Protein AF-A0A2R7SYL3-F1 (afdb_monomer)

pLDDT: mean 85.04, std 17.67, range [37.44, 98.44]

Structure (mmCIF, N/CA/C/O backbone):
data_AF-A0A2R7SYL3-F1
#
_entry.id   AF-A0A2R7SYL3-F1
#
loop_
_atom_site.group_PDB
_atom_site.id
_atom_site.type_symbol
_atom_site.label_atom_id
_atom_site.label_alt_id
_atom_site.label_comp_id
_atom_site.label_asym_id
_atom_site.label_entity_id
_atom_site.label_seq_id
_atom_site.pdbx_PDB_ins_code
_atom_site.Cartn_x
_atom_site.Cartn_y
_atom_site.Cartn_z
_atom_site.occupancy
_atom_site.B_iso_or_equiv
_atom_site.auth_seq_id
_atom_site.auth_comp_id
_atom_site.auth_asym_id
_atom_site.auth_atom_id
_atom_site.pdbx_PDB_model_num
ATOM 1 N N . MET A 1 1 ? -14.832 9.281 -2.516 1.00 72.75 1 MET A N 1
ATOM 2 C CA . MET A 1 1 ? -13.706 8.328 -2.364 1.00 72.75 1 MET A CA 1
ATOM 3 C C . MET A 1 1 ? -13.038 8.596 -1.021 1.00 72.75 1 MET A C 1
ATOM 5 O O . MET A 1 1 ? -12.848 9.769 -0.723 1.00 72.75 1 MET A O 1
ATOM 9 N N . ALA A 1 2 ? -12.721 7.576 -0.210 1.00 86.56 2 ALA A N 1
ATOM 10 C CA . ALA A 1 2 ? -12.177 7.762 1.148 1.00 86.56 2 ALA A CA 1
ATOM 11 C C . ALA A 1 2 ? -10.914 8.646 1.175 1.00 86.56 2 ALA A C 1
ATOM 13 O O . ALA A 1 2 ? -10.824 9.553 1.995 1.00 86.56 2 ALA A O 1
ATOM 14 N N . ALA A 1 3 ? -10.002 8.464 0.212 1.00 91.06 3 ALA A N 1
ATOM 15 C CA . ALA A 1 3 ? -8.781 9.267 0.072 1.00 91.06 3 ALA A CA 1
ATOM 16 C C . ALA A 1 3 ? -9.033 10.786 -0.024 1.00 91.06 3 ALA A C 1
ATOM 18 O O . ALA A 1 3 ? -8.284 11.572 0.544 1.00 91.06 3 ALA A O 1
ATOM 19 N N . ALA A 1 4 ? -10.122 11.213 -0.675 1.00 90.19 4 ALA A N 1
ATOM 20 C CA . ALA A 1 4 ? -10.466 12.632 -0.819 1.00 90.19 4 ALA A CA 1
ATOM 21 C C . ALA A 1 4 ? -10.977 13.278 0.484 1.00 90.19 4 ALA A C 1
ATOM 23 O O . ALA A 1 4 ? -11.120 14.493 0.545 1.00 90.19 4 ALA A O 1
ATOM 24 N N . GLN A 1 5 ? -11.291 12.469 1.501 1.00 94.38 5 GLN A N 1
ATOM 25 C CA . GLN A 1 5 ? -11.787 12.924 2.803 1.00 94.38 5 GLN A CA 1
ATOM 26 C C . GLN A 1 5 ? -10.709 12.870 3.893 1.00 94.38 5 GLN A C 1
ATOM 28 O O . GLN A 1 5 ? -11.030 13.054 5.067 1.00 94.38 5 GLN A O 1
ATOM 33 N N . LEU A 1 6 ? -9.448 12.610 3.526 1.00 95.06 6 LEU A N 1
ATOM 34 C CA . LEU A 1 6 ? -8.330 12.785 4.449 1.00 95.06 6 LEU A CA 1
ATOM 35 C C . LEU A 1 6 ? -8.286 14.243 4.944 1.00 95.06 6 LEU A C 1
ATOM 37 O O . LEU A 1 6 ? -8.533 15.157 4.150 1.00 95.06 6 LEU A O 1
ATOM 41 N N . PRO A 1 7 ? -7.970 14.477 6.230 1.00 96.31 7 PRO A N 1
ATOM 42 C CA . PRO A 1 7 ? -7.846 15.824 6.773 1.00 96.31 7 PRO A CA 1
ATOM 43 C C . PRO A 1 7 ? -6.917 16.718 5.940 1.00 96.31 7 PRO A C 1
ATOM 45 O O . PRO A 1 7 ? -5.806 16.325 5.577 1.00 96.31 7 PRO A O 1
ATOM 48 N N . ALA A 1 8 ? -7.359 17.948 5.660 1.00 95.62 8 ALA A N 1
ATOM 49 C CA . ALA A 1 8 ? -6.587 18.909 4.869 1.00 95.62 8 ALA A CA 1
ATOM 50 C C . ALA A 1 8 ? -5.252 19.290 5.540 1.00 95.62 8 ALA A C 1
ATOM 52 O O . ALA A 1 8 ? -4.271 19.548 4.847 1.00 95.62 8 ALA A O 1
ATOM 53 N N . SER A 1 9 ? -5.205 19.258 6.876 1.00 96.69 9 SER A N 1
ATOM 54 C CA . SER A 1 9 ? -3.994 19.387 7.700 1.00 96.69 9 SER A CA 1
ATOM 55 C C . SER A 1 9 ? -2.890 18.417 7.263 1.00 96.69 9 SER A C 1
ATOM 57 O O . SER A 1 9 ? -1.739 18.821 7.110 1.00 96.69 9 SER A O 1
ATOM 59 N N . ILE A 1 10 ? -3.248 17.156 6.998 1.00 97.81 10 ILE A N 1
ATOM 60 C CA . ILE A 1 10 ? -2.310 16.108 6.576 1.00 97.81 10 ILE A CA 1
ATOM 61 C C . ILE A 1 10 ? -1.778 16.399 5.176 1.00 97.81 10 ILE A C 1
ATOM 63 O O . ILE A 1 10 ? -0.576 16.283 4.962 1.00 97.81 10 ILE A O 1
ATOM 67 N N . ARG A 1 11 ? -2.639 16.818 4.237 1.00 97.44 11 ARG A N 1
ATOM 68 C CA . ARG A 1 11 ? -2.208 17.183 2.876 1.00 97.44 11 ARG A CA 1
ATOM 69 C C . ARG A 1 11 ? -1.195 18.324 2.906 1.00 97.44 11 ARG A C 1
ATOM 71 O O . ARG A 1 11 ? -0.116 18.185 2.343 1.00 97.44 11 ARG A O 1
ATOM 78 N N . VAL A 1 12 ? -1.532 19.419 3.590 1.00 97.38 12 VAL A N 1
ATOM 79 C CA . VAL A 1 12 ? -0.665 20.605 3.677 1.00 97.38 12 VAL A CA 1
ATOM 80 C C . VAL A 1 12 ? 0.686 20.245 4.294 1.00 97.38 12 VAL A C 1
ATOM 82 O O . VAL A 1 12 ? 1.722 20.650 3.779 1.00 97.38 12 VAL A O 1
ATOM 85 N N . ALA A 1 13 ? 0.695 19.447 5.363 1.00 97.44 13 ALA A N 1
ATOM 86 C CA . ALA A 1 13 ? 1.942 18.997 5.969 1.00 97.44 13 ALA A CA 1
ATOM 87 C C . ALA A 1 13 ? 2.737 18.058 5.051 1.00 97.44 13 ALA A C 1
ATOM 89 O O . ALA A 1 13 ? 3.960 18.146 5.000 1.00 97.44 13 ALA A O 1
ATOM 90 N N . TRP A 1 14 ? 2.064 17.165 4.323 1.00 97.94 14 TRP A N 1
ATOM 91 C CA . TRP A 1 14 ? 2.714 16.212 3.425 1.00 97.94 14 TRP A CA 1
ATOM 92 C C . TRP A 1 14 ? 3.426 16.935 2.281 1.00 97.94 14 TRP A C 1
ATOM 94 O O . TRP A 1 14 ? 4.590 16.652 2.021 1.00 97.94 14 TRP A O 1
ATOM 104 N N . GLU A 1 15 ? 2.781 17.942 1.688 1.00 96.94 15 GLU A N 1
ATOM 105 C CA . GLU A 1 15 ? 3.382 18.791 0.651 1.00 96.94 15 GLU A CA 1
ATOM 106 C C . GLU A 1 15 ? 4.645 19.526 1.144 1.00 96.94 15 GLU A C 1
ATOM 108 O O . GLU A 1 15 ? 5.545 19.800 0.353 1.00 96.94 15 GLU A O 1
ATOM 113 N N . GLN A 1 16 ? 4.738 19.818 2.447 1.00 95.88 16 GLN A N 1
ATOM 114 C CA . GLN A 1 16 ? 5.861 20.550 3.041 1.00 95.88 16 GLN A CA 1
ATOM 115 C C . GLN A 1 16 ? 7.032 19.662 3.467 1.00 95.88 16 GLN A C 1
ATOM 117 O O . GLN A 1 16 ? 8.172 20.091 3.329 1.00 95.88 16 GLN A O 1
ATOM 122 N N . GLN A 1 17 ? 6.767 18.472 4.018 1.00 95.00 17 GLN A N 1
ATOM 123 C CA . GLN A 1 17 ? 7.797 17.685 4.717 1.00 95.00 17 GLN A CA 1
ATOM 124 C C . GLN A 1 17 ? 8.021 16.277 4.149 1.00 95.00 17 GLN A C 1
ATOM 126 O O . GLN A 1 17 ? 8.995 15.626 4.514 1.00 95.00 17 GLN A O 1
ATOM 131 N N . ALA A 1 18 ? 7.145 15.759 3.278 1.00 93.94 18 ALA A N 1
ATOM 132 C CA . ALA A 1 18 ? 7.249 14.358 2.859 1.00 93.94 18 ALA A CA 1
ATOM 133 C C . ALA A 1 18 ? 8.537 14.063 2.076 1.00 93.94 18 ALA A C 1
ATOM 135 O O . ALA A 1 18 ? 9.072 12.964 2.185 1.00 93.94 18 ALA A O 1
ATOM 136 N N . ALA A 1 19 ? 9.063 15.038 1.331 1.00 93.50 19 ALA A N 1
ATOM 137 C CA . ALA A 1 19 ? 10.320 14.891 0.599 1.00 93.50 19 ALA A CA 1
ATOM 138 C C . ALA A 1 19 ? 11.561 14.818 1.513 1.00 93.50 19 ALA A C 1
ATOM 140 O O . ALA A 1 19 ? 12.587 14.293 1.079 1.00 93.50 19 ALA A O 1
ATOM 141 N N . ASP A 1 20 ? 11.473 15.297 2.759 1.00 92.56 20 ASP A N 1
ATOM 142 C CA . ASP A 1 20 ? 12.572 15.216 3.729 1.00 92.56 20 ASP A CA 1
ATOM 143 C C . ASP A 1 20 ? 12.713 13.786 4.268 1.00 92.56 20 ASP A C 1
ATOM 145 O O . ASP A 1 20 ? 13.809 13.223 4.295 1.00 92.56 20 ASP A O 1
ATOM 149 N N . ASP A 1 21 ? 11.581 13.175 4.634 1.00 89.81 21 ASP A N 1
ATOM 150 C CA . ASP A 1 21 ? 11.519 11.802 5.148 1.00 89.81 21 ASP A CA 1
ATOM 151 C C . ASP A 1 21 ? 11.636 10.760 4.013 1.00 89.81 21 ASP A C 1
ATOM 153 O O . ASP A 1 21 ? 12.151 9.655 4.209 1.00 89.81 21 ASP A O 1
ATOM 157 N N . PHE A 1 22 ? 11.202 11.123 2.799 1.00 92.31 22 PHE A N 1
ATOM 158 C CA . PHE A 1 22 ? 11.230 10.286 1.598 1.00 92.31 22 PHE A CA 1
ATOM 159 C C . PHE A 1 22 ? 11.944 11.016 0.446 1.00 92.31 22 PHE A C 1
ATOM 161 O O . PHE A 1 22 ? 11.290 11.525 -0.471 1.00 92.31 22 PHE A O 1
ATOM 168 N N . PRO A 1 23 ? 13.293 11.052 0.447 1.00 91.75 23 PRO A N 1
ATOM 169 C CA . PRO A 1 23 ? 14.066 11.785 -0.550 1.00 91.75 23 PRO A CA 1
ATOM 170 C C . PRO A 1 23 ? 13.716 11.398 -1.989 1.00 91.75 23 PRO A C 1
ATOM 172 O O . PRO A 1 23 ? 13.790 10.228 -2.371 1.00 91.75 23 PRO A O 1
ATOM 175 N N . GLY A 1 24 ? 13.380 12.403 -2.798 1.00 91.06 24 GLY A N 1
ATOM 176 C CA . GLY A 1 24 ? 13.006 12.235 -4.205 1.00 91.06 24 GLY A CA 1
ATOM 177 C C . GLY A 1 24 ? 11.530 11.908 -4.448 1.00 91.06 24 GLY A C 1
ATOM 178 O O . GLY A 1 24 ? 11.155 11.666 -5.594 1.00 91.06 24 GLY A O 1
ATOM 179 N N . LEU A 1 25 ? 10.692 11.908 -3.408 1.00 94.75 25 LEU A N 1
ATOM 180 C CA . LEU A 1 25 ? 9.240 11.882 -3.557 1.00 94.75 25 LEU A CA 1
ATOM 181 C C . LEU A 1 25 ? 8.749 13.177 -4.220 1.00 94.75 25 LEU A C 1
ATOM 183 O O . LEU A 1 25 ? 9.018 14.277 -3.739 1.00 94.75 25 LEU A O 1
ATOM 187 N N . ASP A 1 26 ? 8.002 13.040 -5.313 1.00 93.81 26 ASP A N 1
ATOM 188 C CA . ASP A 1 26 ? 7.275 14.153 -5.918 1.00 93.81 26 ASP A CA 1
ATOM 189 C C . ASP A 1 26 ? 6.072 14.530 -5.039 1.00 93.81 26 ASP A C 1
ATOM 191 O O . ASP A 1 26 ? 5.207 13.697 -4.772 1.00 93.81 26 ASP A O 1
ATOM 195 N N . VAL A 1 27 ? 6.007 15.792 -4.612 1.00 95.25 27 VAL A N 1
ATOM 196 C CA . VAL A 1 27 ? 4.931 16.332 -3.761 1.00 95.25 27 VAL A CA 1
ATOM 197 C C . VAL A 1 27 ? 3.828 17.041 -4.558 1.00 95.25 27 VAL A C 1
ATOM 199 O O . VAL A 1 27 ? 3.044 17.809 -4.007 1.00 95.25 27 VAL A O 1
ATOM 202 N N . SER A 1 28 ? 3.740 16.790 -5.867 1.00 96.00 28 SER A N 1
ATOM 203 C CA . SER A 1 28 ? 2.654 17.305 -6.704 1.00 96.00 28 SER A CA 1
ATOM 204 C C . SER A 1 28 ? 1.270 16.792 -6.282 1.00 96.00 28 SER A C 1
ATOM 206 O O . SER A 1 28 ? 1.120 15.741 -5.654 1.00 96.00 28 SER A O 1
ATOM 208 N N . GLU A 1 29 ? 0.217 17.486 -6.723 1.00 95.75 29 GLU A N 1
ATOM 209 C CA . GLU A 1 29 ? -1.173 17.056 -6.516 1.00 95.75 29 GLU A CA 1
ATOM 210 C C . GLU A 1 29 ? -1.452 15.650 -7.076 1.00 95.75 29 GLU A C 1
ATOM 212 O O . GLU A 1 29 ? -2.170 14.854 -6.465 1.00 95.75 29 GLU A O 1
ATOM 217 N N . ALA A 1 30 ? -0.857 15.315 -8.223 1.00 96.00 30 ALA A N 1
ATOM 218 C CA . ALA A 1 30 ? -1.014 13.998 -8.829 1.00 96.00 30 ALA A CA 1
ATOM 219 C C . ALA A 1 30 ? -0.378 12.899 -7.962 1.00 96.00 30 ALA A C 1
ATOM 221 O O . ALA A 1 30 ? -0.912 11.790 -7.872 1.00 96.00 30 ALA A O 1
ATOM 222 N N . SER A 1 31 ? 0.749 13.199 -7.317 1.00 96.19 31 SER A N 1
ATOM 223 C CA . SER A 1 31 ? 1.416 12.284 -6.393 1.00 96.19 31 SER A CA 1
ATOM 224 C C . SER A 1 31 ? 0.668 12.178 -5.067 1.00 96.19 31 SER A C 1
ATOM 226 O O . SER A 1 31 ? 0.436 11.057 -4.613 1.00 96.19 31 SER A O 1
ATOM 228 N N . TRP A 1 32 ? 0.150 13.284 -4.519 1.00 97.25 32 TRP A N 1
ATOM 229 C CA . TRP A 1 32 ? -0.762 13.260 -3.367 1.00 97.25 32 TRP A CA 1
ATOM 230 C C . TRP A 1 32 ? -1.960 12.334 -3.609 1.00 97.25 32 TRP A C 1
ATOM 232 O O . TRP A 1 32 ? -2.262 11.467 -2.783 1.00 97.25 32 TRP A O 1
ATOM 242 N N . LEU A 1 33 ? -2.633 12.472 -4.759 1.00 97.00 33 LEU A N 1
ATOM 243 C CA . LEU A 1 33 ? -3.790 11.643 -5.097 1.00 97.00 33 LEU A CA 1
ATOM 244 C C . LEU A 1 33 ? -3.421 10.154 -5.120 1.00 97.00 33 LEU A C 1
ATOM 246 O O . LEU A 1 33 ? -4.125 9.334 -4.538 1.00 97.00 33 LEU A O 1
ATOM 250 N N . ARG A 1 34 ? -2.300 9.788 -5.749 1.00 97.50 34 ARG A N 1
ATOM 251 C CA . ARG A 1 34 ? -1.857 8.386 -5.808 1.00 97.50 34 ARG A CA 1
ATOM 252 C C . ARG A 1 34 ? -1.460 7.840 -4.436 1.00 97.50 34 ARG A C 1
ATOM 254 O O . ARG A 1 34 ? -1.866 6.729 -4.097 1.00 97.50 34 ARG A O 1
ATOM 261 N N . CYS A 1 35 ? -0.722 8.612 -3.639 1.00 98.12 35 CYS A N 1
ATOM 262 C CA . CYS A 1 35 ? -0.275 8.194 -2.310 1.00 98.12 35 CYS A CA 1
ATOM 263 C C . CYS A 1 35 ? -1.454 8.014 -1.346 1.00 98.12 35 CYS A C 1
ATOM 265 O O . CYS A 1 35 ? -1.562 6.984 -0.682 1.00 98.12 35 CYS A O 1
ATOM 267 N N . SER A 1 36 ? -2.387 8.970 -1.329 1.00 98.19 36 SER A N 1
ATOM 268 C CA . SER A 1 36 ? -3.601 8.895 -0.508 1.00 98.19 36 SER A CA 1
ATOM 269 C C . SER A 1 36 ? -4.536 7.756 -0.930 1.00 98.19 36 SER A C 1
ATOM 271 O O . SER A 1 36 ? -5.127 7.103 -0.068 1.00 98.19 36 SER A O 1
ATOM 273 N N . LEU A 1 37 ? -4.645 7.459 -2.232 1.00 98.25 37 LEU A N 1
ATOM 274 C CA . LEU A 1 37 ? -5.383 6.290 -2.725 1.00 98.25 37 LEU A CA 1
ATOM 275 C C . LEU A 1 37 ? -4.725 4.973 -2.306 1.00 98.25 37 LEU A C 1
ATOM 277 O O . LEU A 1 37 ? -5.426 4.081 -1.831 1.00 98.25 37 LEU A O 1
ATOM 281 N N . GLY A 1 38 ? -3.399 4.857 -2.430 1.00 98.31 38 GLY A N 1
ATOM 282 C CA . GLY A 1 38 ? -2.663 3.675 -1.976 1.00 98.31 38 GLY A CA 1
ATOM 283 C C . GLY A 1 38 ? -2.812 3.438 -0.472 1.00 98.31 38 GLY A C 1
ATOM 284 O O . GLY A 1 38 ? -3.048 2.308 -0.046 1.00 98.31 38 GLY A O 1
ATOM 285 N N . LEU A 1 39 ? -2.766 4.505 0.332 1.00 98.44 39 LEU A N 1
ATOM 286 C CA . LEU A 1 39 ? -2.989 4.418 1.774 1.00 98.44 39 LEU A CA 1
ATOM 287 C C . LEU A 1 39 ? -4.430 4.001 2.111 1.00 98.44 39 LEU A C 1
ATOM 289 O O . LEU A 1 39 ? -4.646 3.118 2.940 1.00 98.44 39 LEU A O 1
ATOM 293 N N . ALA A 1 40 ? -5.428 4.589 1.445 1.00 98.38 40 ALA A N 1
ATOM 294 C CA . ALA A 1 40 ? -6.824 4.197 1.626 1.00 98.38 40 ALA A CA 1
ATOM 295 C C . ALA A 1 40 ? -7.060 2.726 1.244 1.00 98.38 40 ALA A C 1
ATOM 297 O O . ALA A 1 40 ? -7.766 2.015 1.957 1.00 98.38 40 ALA A O 1
ATOM 298 N N . GLN A 1 41 ? -6.434 2.247 0.164 1.00 98.38 41 GLN A N 1
ATOM 299 C CA . GLN A 1 41 ? -6.485 0.834 -0.199 1.00 98.38 41 GLN A CA 1
ATOM 300 C C . GLN A 1 41 ? -5.850 -0.053 0.873 1.00 98.38 41 GLN A C 1
ATOM 302 O O . GLN A 1 41 ? -6.393 -1.111 1.181 1.00 98.38 41 GLN A O 1
ATOM 307 N N . PHE A 1 42 ? -4.711 0.344 1.441 1.00 98.44 42 PHE A N 1
ATOM 308 C CA . PHE A 1 42 ? -4.081 -0.432 2.504 1.00 98.44 42 PHE A CA 1
ATOM 309 C C . PHE A 1 42 ? -5.011 -0.605 3.710 1.00 98.44 42 PHE A C 1
ATOM 311 O O . PHE A 1 42 ? -5.173 -1.720 4.206 1.00 98.44 42 PHE A O 1
ATOM 318 N N . PHE A 1 43 ? -5.679 0.460 4.155 1.00 98.06 43 PHE A N 1
ATOM 319 C CA . PHE A 1 43 ? -6.627 0.348 5.263 1.00 98.06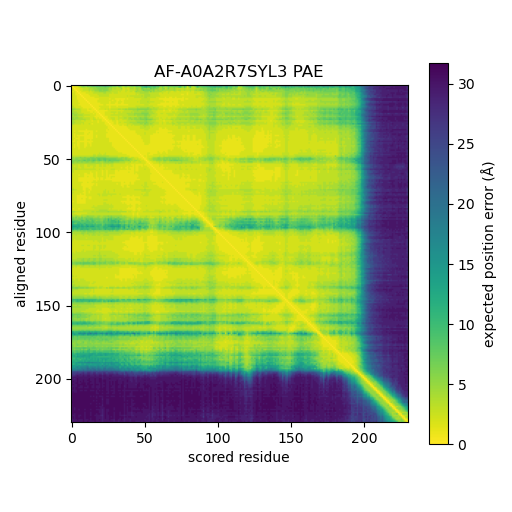 43 PHE A CA 1
ATOM 320 C C . PHE A 1 43 ? -7.869 -0.472 4.906 1.00 98.06 43 PHE A C 1
ATOM 322 O O . PHE A 1 43 ? -8.356 -1.235 5.743 1.00 98.06 43 PHE A O 1
ATOM 329 N N . GLU A 1 44 ? -8.329 -0.408 3.657 1.00 97.94 44 GLU A N 1
ATOM 330 C CA . GLU A 1 44 ? -9.372 -1.304 3.163 1.00 97.94 44 GLU A CA 1
ATOM 331 C C . GLU A 1 44 ? -8.916 -2.771 3.171 1.00 97.94 44 GLU A C 1
ATOM 333 O O . GLU A 1 44 ? -9.656 -3.648 3.617 1.00 97.94 44 GLU A O 1
ATOM 338 N N . ALA A 1 45 ? -7.672 -3.053 2.777 1.00 97.75 45 ALA A N 1
ATOM 339 C CA . ALA A 1 45 ? -7.092 -4.385 2.892 1.00 97.75 45 ALA A CA 1
ATOM 340 C C . ALA A 1 45 ? -7.062 -4.842 4.362 1.00 97.75 45 ALA A C 1
ATOM 342 O O . ALA A 1 45 ? -7.532 -5.934 4.669 1.00 97.75 45 ALA A O 1
ATOM 343 N N . CYS A 1 46 ? -6.623 -3.992 5.295 1.00 97.06 46 CYS A N 1
ATOM 344 C CA . CYS A 1 46 ? -6.660 -4.277 6.734 1.00 97.06 46 CYS A CA 1
ATOM 345 C C . CYS A 1 46 ? -8.079 -4.552 7.262 1.00 97.06 46 CYS A C 1
ATOM 347 O O . CYS A 1 46 ? -8.255 -5.368 8.173 1.00 97.06 46 CYS A O 1
ATOM 349 N N . ARG A 1 47 ? -9.101 -3.880 6.719 1.00 96.69 47 ARG A N 1
ATOM 350 C CA . ARG A 1 47 ? -10.510 -4.132 7.048 1.00 96.69 47 ARG A CA 1
ATOM 351 C C . ARG A 1 47 ? -10.971 -5.489 6.524 1.00 96.69 47 ARG A C 1
ATOM 353 O O . ARG A 1 47 ? -11.549 -6.260 7.282 1.00 96.69 47 ARG A O 1
ATOM 360 N N . LEU A 1 48 ? -10.688 -5.801 5.261 1.00 95.94 48 LEU A N 1
ATOM 361 C CA . LEU A 1 48 ? -11.027 -7.088 4.639 1.00 95.94 48 LEU A CA 1
ATOM 362 C C . LEU A 1 48 ? -10.290 -8.268 5.291 1.00 95.94 48 LEU A C 1
ATOM 364 O O . LEU A 1 48 ? -10.795 -9.387 5.289 1.00 95.94 48 LEU A O 1
ATOM 368 N N . GLN A 1 49 ? -9.126 -8.005 5.886 1.00 94.50 49 GLN A N 1
ATOM 369 C CA . GLN A 1 49 ? -8.335 -8.970 6.649 1.00 94.50 49 GLN A CA 1
ATOM 370 C C . GLN A 1 49 ? -8.589 -8.935 8.159 1.00 94.50 49 GLN A C 1
ATOM 372 O O . GLN A 1 49 ? -7.820 -9.528 8.922 1.00 94.50 49 GLN A O 1
ATOM 377 N N . ALA A 1 50 ? -9.648 -8.264 8.621 1.00 91.94 50 ALA A N 1
ATOM 378 C CA . ALA A 1 50 ? -9.993 -8.257 10.036 1.00 91.94 50 ALA A CA 1
ATOM 379 C C . ALA A 1 50 ? -10.164 -9.697 10.560 1.00 91.94 50 ALA A C 1
ATOM 381 O O . ALA A 1 50 ? -10.852 -10.518 9.960 1.00 91.94 50 ALA A O 1
ATOM 382 N N . GLY A 1 51 ? -9.484 -10.015 11.665 1.00 87.75 51 GLY A N 1
ATOM 383 C CA . GLY A 1 51 ? -9.482 -11.354 12.267 1.00 87.75 51 GLY A CA 1
ATOM 384 C C . GLY A 1 51 ? -8.512 -12.368 11.645 1.00 87.75 51 GLY A C 1
ATOM 385 O O . GLY A 1 51 ? -8.320 -13.426 12.229 1.00 87.75 51 GLY A O 1
ATOM 386 N N . GLN A 1 52 ? -7.859 -12.057 10.518 1.00 89.06 52 GLN A N 1
ATOM 387 C CA . GLN A 1 52 ? -6.911 -12.969 9.850 1.00 89.06 52 GLN A CA 1
ATOM 388 C C . GLN A 1 52 ? -5.444 -12.727 10.244 1.00 89.06 52 GLN A C 1
ATOM 390 O O . GLN A 1 52 ? -4.578 -13.538 9.919 1.00 89.06 52 GLN A O 1
ATOM 395 N N . GLY A 1 53 ? -5.151 -11.610 10.918 1.00 89.25 53 GLY A N 1
ATOM 396 C CA . GLY A 1 53 ? -3.814 -11.226 11.381 1.00 89.25 53 GLY A CA 1
ATOM 397 C C . GLY A 1 53 ? -3.342 -9.864 10.848 1.00 89.25 53 GLY A C 1
ATOM 398 O O . GLY A 1 53 ? -4.096 -9.175 10.154 1.00 89.25 53 GLY A O 1
ATOM 399 N N . PRO A 1 54 ? -2.105 -9.455 11.180 1.00 92.75 54 PRO A N 1
ATOM 400 C CA . PRO A 1 54 ? -1.553 -8.163 10.780 1.00 92.75 54 PRO A CA 1
ATOM 401 C C . PRO A 1 54 ? -1.248 -8.096 9.278 1.00 92.75 54 PRO A C 1
ATOM 403 O O . PRO A 1 54 ? -0.895 -9.097 8.652 1.00 92.75 54 PRO A O 1
ATOM 406 N N . CYS A 1 55 ? -1.363 -6.896 8.710 1.00 95.06 55 CYS A N 1
ATOM 407 C CA . CYS A 1 55 ? -1.024 -6.574 7.322 1.00 95.06 55 CYS A CA 1
ATOM 408 C C . CYS A 1 55 ? 0.231 -5.691 7.289 1.00 95.06 55 CYS A C 1
ATOM 410 O O . CYS A 1 55 ? 0.446 -4.894 8.197 1.00 95.06 55 CYS A O 1
ATOM 412 N N . ALA A 1 56 ? 1.046 -5.816 6.241 1.00 95.12 56 ALA A N 1
ATOM 413 C CA . ALA A 1 56 ? 2.214 -4.958 6.015 1.00 95.12 56 ALA A CA 1
ATOM 414 C C . ALA A 1 56 ? 1.971 -4.037 4.818 1.00 95.12 56 ALA A C 1
ATOM 416 O O . ALA A 1 56 ? 1.473 -4.497 3.789 1.00 95.12 56 ALA A O 1
ATOM 417 N N . LEU A 1 57 ? 2.317 -2.757 4.939 1.00 96.75 57 LEU A N 1
ATOM 418 C CA . LEU A 1 57 ? 2.167 -1.775 3.867 1.00 96.75 57 LEU A CA 1
ATOM 419 C C . LEU A 1 57 ? 3.308 -1.929 2.838 1.00 96.75 57 LEU A C 1
ATOM 421 O O . LEU A 1 57 ? 4.469 -1.744 3.199 1.00 96.75 57 LEU A O 1
ATOM 425 N N . PRO A 1 58 ? 3.032 -2.279 1.563 1.00 96.38 58 PRO A N 1
ATOM 426 C CA . PRO A 1 58 ? 4.087 -2.562 0.587 1.00 96.38 58 PRO A CA 1
ATOM 427 C C . PRO A 1 58 ? 4.654 -1.321 -0.118 1.00 96.38 58 PRO A C 1
ATOM 429 O O . PRO A 1 58 ? 5.583 -1.478 -0.904 1.00 96.38 58 PRO A O 1
ATOM 432 N N . SER A 1 59 ? 4.128 -0.117 0.132 1.00 97.56 59 SER A N 1
ATOM 433 C CA . SER A 1 59 ? 4.526 1.113 -0.567 1.00 97.56 59 SER A CA 1
ATOM 434 C C . SER A 1 59 ? 5.012 2.183 0.398 1.00 97.56 59 SER A C 1
ATOM 436 O O . SER A 1 59 ? 4.279 2.592 1.298 1.00 97.56 59 SER A O 1
ATOM 438 N N . LYS A 1 60 ? 6.223 2.691 0.145 1.00 96.75 60 LYS A N 1
ATOM 439 C CA . LYS A 1 60 ? 6.771 3.843 0.871 1.00 96.75 60 LYS A CA 1
ATOM 440 C C . LYS A 1 60 ? 6.041 5.139 0.539 1.00 96.75 60 LYS A C 1
ATOM 442 O O . LYS A 1 60 ? 5.906 6.006 1.391 1.00 96.75 60 LYS A O 1
ATOM 447 N N . ALA A 1 61 ? 5.543 5.270 -0.687 1.00 97.75 61 ALA A N 1
ATOM 448 C CA . ALA A 1 61 ? 4.767 6.432 -1.095 1.00 97.75 61 ALA A CA 1
ATOM 449 C C . ALA A 1 61 ? 3.467 6.551 -0.281 1.00 97.75 61 ALA A C 1
ATOM 451 O O . ALA A 1 61 ? 3.164 7.615 0.252 1.00 97.75 61 ALA A O 1
ATOM 452 N N . ALA A 1 62 ? 2.725 5.453 -0.116 1.00 98.06 62 ALA A N 1
ATOM 453 C CA . ALA A 1 62 ? 1.555 5.426 0.761 1.00 98.06 62 ALA A CA 1
ATOM 454 C C . ALA A 1 62 ? 1.936 5.643 2.238 1.00 98.06 62 ALA A C 1
ATOM 456 O O . ALA A 1 62 ? 1.245 6.371 2.951 1.00 98.06 62 ALA A O 1
ATOM 457 N N . ASP A 1 63 ? 3.052 5.056 2.676 1.00 96.88 63 ASP A N 1
ATOM 458 C CA . ASP A 1 63 ? 3.562 5.186 4.044 1.00 96.88 63 ASP A CA 1
ATOM 459 C C . ASP A 1 63 ? 3.931 6.634 4.388 1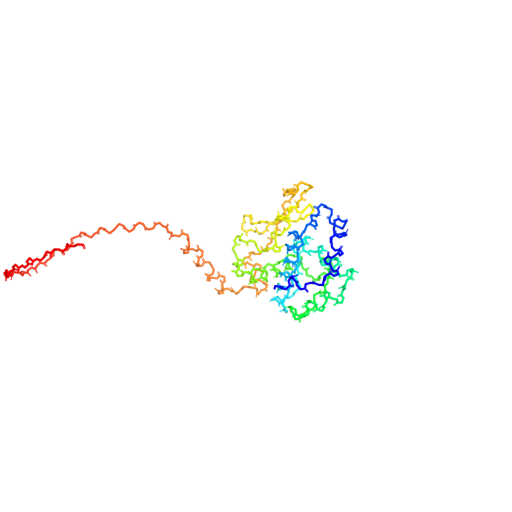.00 96.88 63 ASP A C 1
ATOM 461 O O . ASP A 1 63 ? 3.673 7.088 5.497 1.00 96.88 63 ASP A O 1
ATOM 465 N N . SER A 1 64 ? 4.410 7.414 3.413 1.00 97.12 64 SER A N 1
ATOM 466 C CA . SER A 1 64 ? 4.703 8.838 3.609 1.00 97.12 64 SER A CA 1
ATOM 467 C C . SER A 1 64 ? 3.486 9.647 4.065 1.00 97.12 64 SER A C 1
ATOM 469 O O . SER A 1 64 ? 3.593 10.487 4.957 1.00 97.12 64 SER A O 1
ATOM 471 N N . VAL A 1 65 ? 2.298 9.358 3.523 1.00 98.00 65 VAL A N 1
ATOM 472 C CA . VAL A 1 65 ? 1.051 10.011 3.948 1.00 98.00 65 VAL A CA 1
ATOM 473 C C . VAL A 1 65 ? 0.679 9.572 5.363 1.00 98.00 65 VAL A C 1
ATOM 475 O O . VAL A 1 65 ? 0.228 10.392 6.164 1.00 98.00 65 VAL A O 1
ATOM 478 N N . TRP A 1 66 ? 0.895 8.296 5.694 1.00 97.44 66 TRP A N 1
ATOM 479 C CA . TRP A 1 66 ? 0.601 7.767 7.023 1.00 97.44 66 TRP A CA 1
ATOM 480 C C . TRP A 1 66 ? 1.530 8.362 8.086 1.00 97.44 66 TRP A C 1
ATOM 482 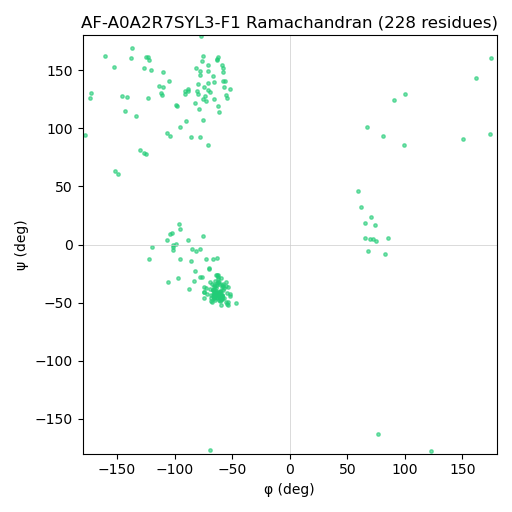O O . TRP A 1 66 ? 1.039 8.891 9.084 1.00 97.44 66 TRP A O 1
ATOM 492 N N . HIS A 1 67 ? 2.842 8.365 7.845 1.00 95.62 67 HIS A N 1
ATOM 493 C CA . HIS A 1 67 ? 3.847 8.961 8.728 1.00 95.62 67 HIS A CA 1
ATOM 494 C C . HIS A 1 67 ? 3.552 10.432 9.017 1.00 95.62 67 HIS A C 1
ATOM 496 O O . HIS A 1 67 ? 3.503 10.842 10.179 1.00 95.62 67 HIS A O 1
ATOM 502 N N . VAL A 1 68 ? 3.289 11.222 7.972 1.00 97.06 68 VAL A N 1
ATOM 503 C CA . VAL A 1 68 ? 2.909 12.629 8.131 1.00 97.06 68 VAL A CA 1
ATOM 504 C C . VAL A 1 68 ? 1.621 12.749 8.943 1.00 97.06 68 VAL A C 1
ATOM 506 O O . VAL A 1 68 ? 1.570 13.540 9.883 1.00 97.06 68 VAL A O 1
ATOM 509 N N . GLY A 1 69 ? 0.601 11.947 8.627 1.00 97.31 69 GLY A N 1
ATOM 510 C CA . GLY A 1 69 ? -0.682 11.970 9.323 1.00 97.31 69 GLY A CA 1
ATOM 511 C C . GLY A 1 69 ? -0.566 11.685 10.819 1.00 97.31 69 GLY A C 1
ATOM 512 O O . GLY A 1 69 ? -1.141 12.413 11.623 1.00 97.31 69 GLY A O 1
ATOM 513 N N . LEU A 1 70 ? 0.236 10.690 11.203 1.00 96.75 70 LEU A N 1
ATOM 514 C CA . LEU A 1 70 ? 0.515 10.375 12.608 1.00 96.75 70 LEU A CA 1
ATOM 515 C C . LEU A 1 70 ? 1.239 11.512 13.331 1.00 96.75 70 LEU A C 1
ATOM 517 O O . LEU A 1 70 ? 0.997 11.734 14.514 1.00 96.75 70 LEU A O 1
ATOM 521 N N . LYS A 1 71 ? 2.122 12.228 12.630 1.00 96.25 71 LYS A N 1
ATOM 522 C CA . LYS A 1 71 ? 2.909 13.326 13.197 1.00 96.25 71 LYS A CA 1
ATOM 523 C C . LYS A 1 71 ? 2.080 14.592 13.416 1.00 96.25 71 LYS A C 1
ATOM 525 O O . LYS A 1 71 ? 2.279 15.264 14.424 1.00 96.25 71 LYS A O 1
ATOM 530 N N . VAL A 1 72 ? 1.193 14.944 12.481 1.00 97.75 72 VAL A N 1
ATOM 531 C CA . VAL A 1 72 ? 0.536 16.270 12.473 1.00 97.75 72 VAL A CA 1
ATOM 532 C C . VAL A 1 72 ? -0.921 16.258 12.910 1.00 97.75 72 VAL A C 1
ATOM 534 O O . VAL A 1 72 ? -1.385 17.237 13.486 1.00 97.75 72 VAL A O 1
ATOM 537 N N . ASP A 1 73 ? -1.650 15.178 12.634 1.00 97.50 73 ASP A N 1
ATOM 538 C CA . ASP A 1 73 ? -3.073 15.070 12.952 1.00 97.50 73 ASP A CA 1
ATOM 539 C C . ASP A 1 73 ? -3.474 13.611 13.253 1.00 97.50 73 ASP A C 1
ATOM 541 O O . ASP A 1 73 ? -4.301 13.019 12.547 1.00 97.50 73 ASP A O 1
ATOM 545 N N . PRO A 1 74 ? -2.876 12.983 14.288 1.00 97.38 74 PRO A N 1
ATOM 546 C CA . PRO A 1 74 ? -3.153 11.585 14.603 1.00 97.38 74 PRO A CA 1
ATOM 547 C C . PRO A 1 74 ? -4.624 11.338 14.970 1.00 97.38 74 PRO A C 1
ATOM 549 O O . PRO A 1 74 ? -5.164 10.280 14.644 1.00 97.38 74 PRO A O 1
ATOM 552 N N . SER A 1 75 ? -5.306 12.306 15.593 1.00 97.62 75 SER A N 1
ATOM 553 C CA . SER A 1 75 ? -6.733 12.193 15.925 1.00 97.62 75 SER A CA 1
ATOM 554 C C . SER A 1 75 ? -7.624 12.297 14.684 1.00 97.62 75 SER A C 1
ATOM 556 O O . SER A 1 75 ? -8.546 11.490 14.538 1.00 97.62 75 SER A O 1
ATOM 558 N N . GLY A 1 76 ? -7.339 13.221 13.761 1.00 97.69 76 GLY A N 1
ATOM 559 C CA . GLY A 1 76 ? -8.037 13.333 12.483 1.00 97.69 76 GLY A CA 1
ATOM 560 C C . GLY A 1 76 ? -7.832 12.101 11.605 1.00 97.69 76 GLY A C 1
ATOM 561 O O . GLY A 1 76 ? -8.796 11.578 11.040 1.00 97.69 76 GLY A O 1
ATOM 562 N N . LEU A 1 77 ? -6.605 11.575 11.555 1.00 98.12 77 LEU A N 1
ATOM 563 C CA . LEU A 1 77 ? -6.296 10.329 10.859 1.00 98.12 77 LEU A CA 1
ATOM 564 C C . LEU A 1 77 ? -7.068 9.143 11.459 1.00 98.12 77 LEU A C 1
ATOM 566 O O . LEU A 1 77 ? -7.687 8.384 10.714 1.00 98.12 77 LEU A O 1
ATOM 570 N N . ALA A 1 78 ? -7.074 8.986 12.786 1.00 97.75 78 ALA A N 1
ATOM 571 C CA . ALA A 1 78 ? -7.809 7.914 13.459 1.00 97.75 78 ALA A CA 1
ATOM 572 C C . ALA A 1 78 ? -9.327 8.020 13.227 1.00 97.75 78 ALA A C 1
ATOM 574 O O . ALA A 1 78 ? -9.979 7.021 12.920 1.00 97.75 78 ALA A O 1
ATOM 575 N N . ALA A 1 79 ? -9.894 9.228 13.301 1.00 97.94 79 ALA A N 1
ATOM 576 C CA . ALA A 1 79 ? -11.310 9.463 13.026 1.00 97.94 79 ALA A CA 1
ATOM 577 C C . ALA A 1 79 ? -11.679 9.134 11.570 1.00 97.94 79 ALA A C 1
ATOM 579 O O . ALA A 1 79 ? -12.718 8.519 11.315 1.00 97.94 79 ALA A O 1
ATOM 580 N N . TRP A 1 80 ? -10.821 9.503 10.615 1.00 98.06 80 TRP A N 1
ATOM 581 C CA . TRP A 1 80 ? -10.983 9.145 9.208 1.00 98.06 80 TRP A CA 1
ATOM 582 C C . TRP A 1 80 ? -10.915 7.625 9.001 1.00 98.06 80 TRP A C 1
ATOM 584 O O . TRP A 1 80 ? -11.798 7.061 8.349 1.00 98.06 80 TRP A O 1
ATOM 594 N N . GLN A 1 81 ? -9.944 6.942 9.622 1.00 98.00 81 GLN A N 1
ATOM 595 C CA . GLN A 1 81 ? -9.832 5.484 9.546 1.00 98.00 81 GLN A CA 1
ATOM 596 C C . GLN A 1 81 ? -11.083 4.791 10.103 1.00 98.00 81 GLN A C 1
ATOM 598 O O . GLN A 1 81 ? -11.681 3.942 9.439 1.00 98.00 81 GLN A O 1
ATOM 603 N N . GLN A 1 82 ? -11.539 5.214 11.283 1.00 97.44 82 GLN A N 1
ATOM 604 C CA . GLN A 1 82 ? -12.740 4.671 11.910 1.00 97.44 82 GLN A CA 1
ATOM 605 C C . GLN A 1 82 ? -13.985 4.887 11.041 1.00 97.44 82 GLN A C 1
ATOM 607 O O . GLN A 1 82 ? -14.795 3.975 10.891 1.00 97.44 82 GLN A O 1
ATOM 612 N N . ARG A 1 83 ? -14.135 6.073 10.439 1.00 97.56 83 ARG A N 1
ATOM 613 C CA . ARG A 1 83 ? -15.285 6.412 9.590 1.00 97.56 83 ARG A CA 1
ATOM 614 C C . ARG A 1 83 ? -15.347 5.576 8.312 1.00 97.56 83 ARG A C 1
ATOM 616 O O . ARG A 1 83 ? -16.439 5.180 7.916 1.00 97.56 83 ARG A O 1
ATOM 623 N N . HIS A 1 84 ? -14.214 5.353 7.650 1.00 96.88 84 HIS A N 1
ATOM 624 C CA . HIS A 1 84 ? -14.192 4.722 6.326 1.00 96.88 84 HIS A CA 1
ATOM 625 C C . HIS A 1 84 ? -13.919 3.222 6.356 1.00 96.88 84 HIS A C 1
ATOM 627 O O . HIS A 1 84 ? -14.403 2.511 5.479 1.00 96.88 84 HIS A O 1
ATOM 633 N N . PHE A 1 85 ? -13.190 2.737 7.360 1.00 96.69 85 PHE A N 1
ATOM 634 C CA . PHE A 1 85 ? -12.776 1.336 7.448 1.00 96.69 85 PHE A CA 1
ATOM 635 C C . PHE A 1 85 ? -13.300 0.634 8.705 1.00 96.69 85 PHE A C 1
ATOM 637 O O . PHE A 1 85 ? -13.076 -0.562 8.877 1.00 96.69 85 PHE A O 1
ATOM 644 N N . GLY A 1 86 ? -14.009 1.349 9.586 1.00 96.31 86 GLY A N 1
ATOM 645 C CA . GLY A 1 86 ? -14.613 0.789 10.800 1.00 96.31 86 GLY A CA 1
ATOM 646 C C . GLY A 1 86 ? -13.612 0.427 11.896 1.00 96.31 86 GLY A C 1
ATOM 647 O O . GLY A 1 86 ? -14.006 -0.148 12.911 1.00 96.31 86 GLY A O 1
ATOM 648 N N . ARG A 1 87 ? -12.328 0.741 11.699 1.00 94.88 87 ARG A N 1
ATOM 649 C CA . ARG A 1 87 ? -11.249 0.451 12.641 1.00 94.88 87 ARG A CA 1
ATOM 650 C C . ARG A 1 87 ? -10.111 1.445 12.487 1.00 94.88 87 ARG A C 1
ATOM 652 O O . ARG A 1 87 ? -9.862 1.930 11.387 1.00 94.88 87 ARG A O 1
ATOM 659 N N . VAL A 1 88 ? -9.377 1.650 13.572 1.00 96.38 88 VAL A N 1
ATOM 660 C CA . VAL A 1 88 ? -8.047 2.259 13.543 1.00 96.38 88 VAL A CA 1
ATOM 661 C C . VAL A 1 88 ? -7.018 1.139 13.404 1.00 96.38 88 VAL A C 1
ATOM 663 O O . VAL A 1 88 ? -7.098 0.113 14.082 1.00 96.38 88 VAL A O 1
ATOM 666 N N . VAL A 1 89 ? -6.083 1.310 12.480 1.00 94.56 89 VAL A N 1
ATOM 667 C CA . VAL A 1 89 ? -4.914 0.456 12.308 1.00 94.56 89 VAL A CA 1
ATOM 668 C C . VAL A 1 89 ? -3.748 1.158 12.985 1.00 94.56 89 VAL A C 1
ATOM 670 O O . VAL A 1 89 ? -3.409 2.291 12.641 1.00 94.56 89 VAL A O 1
ATOM 673 N N . GLU A 1 90 ? -3.155 0.493 13.971 1.00 90.62 90 GLU A N 1
ATOM 674 C CA . GLU A 1 90 ? -1.943 0.982 14.618 1.00 90.62 90 GLU A CA 1
ATOM 675 C C . GLU A 1 90 ? -0.779 0.896 13.630 1.00 90.62 90 GLU A C 1
ATOM 677 O O . GLU A 1 90 ? -0.584 -0.124 12.964 1.00 90.62 90 GLU A O 1
ATOM 682 N N . HIS A 1 91 ? -0.023 1.987 13.506 1.00 89.94 91 HIS A N 1
ATOM 683 C CA . HIS A 1 91 ? 1.231 1.958 12.763 1.00 89.94 91 HIS A CA 1
ATOM 684 C C . HIS A 1 91 ? 2.262 1.245 13.624 1.00 89.94 91 HIS A C 1
ATOM 686 O O . HIS A 1 91 ? 2.432 1.553 14.804 1.00 89.94 91 HIS A O 1
ATOM 692 N N . THR A 1 92 ? 2.872 0.213 13.065 1.00 86.25 92 THR A N 1
ATOM 693 C CA . THR A 1 92 ? 3.819 -0.636 13.775 1.00 86.25 92 THR A CA 1
ATOM 694 C C . THR A 1 92 ? 4.938 -0.986 12.818 1.00 86.25 92 THR A C 1
ATOM 696 O O . THR A 1 92 ? 4.692 -1.494 11.722 1.00 86.25 92 THR A O 1
ATOM 699 N N . GLU A 1 93 ? 6.169 -0.730 13.252 1.00 81.56 93 GLU A N 1
ATOM 700 C CA . GLU A 1 93 ? 7.364 -1.086 12.498 1.00 81.56 93 GLU A CA 1
ATOM 701 C C . GLU A 1 93 ? 7.415 -2.589 12.221 1.00 81.56 93 GLU A C 1
ATOM 703 O O . GLU A 1 93 ? 6.975 -3.413 13.030 1.00 81.56 93 GLU A O 1
ATOM 708 N N . ALA A 1 94 ? 7.997 -2.968 11.082 1.00 74.94 94 ALA A N 1
ATOM 709 C CA . ALA A 1 94 ? 7.974 -4.352 10.616 1.00 74.94 94 ALA A CA 1
ATOM 710 C C . ALA A 1 94 ? 8.541 -5.352 11.644 1.00 74.94 94 ALA A C 1
ATOM 712 O O . ALA A 1 94 ? 8.067 -6.484 11.731 1.00 74.94 94 ALA A O 1
ATOM 713 N N . GLN A 1 95 ? 9.528 -4.936 12.446 1.00 76.19 95 GLN A N 1
ATOM 714 C CA . GLN A 1 95 ? 10.154 -5.762 13.483 1.00 76.19 95 GLN A CA 1
ATOM 715 C C . GLN A 1 95 ? 9.223 -6.045 14.674 1.00 76.19 95 GLN A C 1
ATOM 717 O O . GLN A 1 95 ? 9.450 -7.010 15.400 1.00 76.19 95 GLN A O 1
ATOM 722 N N . ALA A 1 96 ? 8.182 -5.233 14.871 1.00 80.25 96 ALA A N 1
ATOM 723 C CA . ALA A 1 96 ? 7.247 -5.322 15.990 1.00 80.25 96 ALA A CA 1
ATOM 724 C C . ALA A 1 96 ? 5.902 -5.985 15.622 1.00 80.25 96 ALA A C 1
ATOM 726 O O . ALA A 1 96 ? 5.071 -6.198 16.500 1.00 80.25 96 ALA A O 1
ATOM 727 N N . LEU A 1 97 ? 5.689 -6.376 14.357 1.00 74.31 97 LEU A N 1
ATOM 728 C CA . LEU A 1 97 ? 4.423 -6.959 13.878 1.00 74.31 97 LEU A CA 1
ATOM 729 C C . LEU A 1 97 ? 4.082 -8.343 14.468 1.00 74.31 97 LEU A C 1
ATOM 731 O O . LEU A 1 97 ? 2.965 -8.820 14.277 1.00 74.31 97 LEU A O 1
ATOM 735 N N . GLY A 1 98 ? 5.025 -9.023 15.135 1.00 77.25 98 GLY A N 1
ATOM 736 C CA . GLY A 1 98 ? 4.797 -10.337 15.761 1.00 77.25 98 GLY A CA 1
ATOM 737 C C . GLY A 1 98 ? 4.487 -11.485 14.785 1.00 77.25 98 GLY A C 1
ATOM 738 O O . GLY A 1 98 ? 4.192 -12.596 15.217 1.00 77.25 98 GLY A O 1
ATOM 739 N N . ALA A 1 99 ? 4.565 -11.232 13.477 1.00 81.88 99 ALA A N 1
ATOM 740 C CA . ALA A 1 99 ? 4.362 -12.188 12.395 1.00 81.88 99 ALA A CA 1
ATOM 741 C C . ALA A 1 99 ? 5.414 -11.969 11.302 1.00 81.88 99 ALA A C 1
ATOM 743 O O . ALA A 1 99 ? 6.026 -10.902 11.209 1.00 81.88 99 ALA A O 1
ATOM 744 N N . SER A 1 100 ? 5.636 -12.979 10.457 1.00 88.25 100 SER A N 1
ATOM 745 C CA . SER A 1 100 ? 6.604 -12.838 9.370 1.00 88.25 100 SER A CA 1
ATOM 746 C C . SER A 1 100 ? 6.130 -11.795 8.351 1.00 88.25 100 SER A C 1
ATOM 748 O O . SER A 1 100 ? 4.955 -11.749 7.981 1.00 88.25 100 SER A O 1
ATOM 750 N N . LEU A 1 101 ? 7.059 -10.975 7.844 1.00 87.06 101 LEU A N 1
ATOM 751 C CA . LEU A 1 101 ? 6.760 -9.976 6.809 1.00 87.06 101 LEU A CA 1
ATOM 752 C C . LEU A 1 101 ? 6.069 -10.608 5.587 1.00 87.06 101 LEU A C 1
ATOM 754 O O . LEU A 1 101 ? 5.170 -10.010 5.003 1.00 87.06 101 LEU A O 1
ATOM 758 N N . HIS A 1 102 ? 6.461 -11.836 5.235 1.00 88.25 102 HIS A N 1
ATOM 759 C CA . HIS A 1 102 ? 5.858 -12.617 4.154 1.00 88.25 102 HIS A CA 1
ATOM 760 C C . HIS A 1 102 ? 4.357 -12.868 4.378 1.00 88.25 102 HIS A C 1
ATOM 762 O O . HIS A 1 102 ? 3.548 -12.632 3.477 1.00 88.25 102 HIS A O 1
ATOM 768 N N . GLU A 1 103 ? 3.950 -13.288 5.577 1.00 91.31 103 GLU A N 1
ATOM 769 C CA . GLU A 1 103 ? 2.530 -13.477 5.888 1.00 91.31 103 GLU A CA 1
ATOM 770 C C . GLU A 1 103 ? 1.762 -12.157 5.886 1.00 91.31 103 GLU A C 1
ATOM 772 O O . GLU A 1 103 ? 0.676 -12.078 5.308 1.00 91.31 103 GLU A O 1
ATOM 777 N N . CYS A 1 104 ? 2.333 -11.109 6.485 1.00 93.31 104 CYS A N 1
ATOM 778 C CA . CYS A 1 104 ? 1.716 -9.786 6.529 1.00 93.31 104 CYS A CA 1
ATOM 779 C C . CYS A 1 104 ? 1.488 -9.227 5.119 1.00 93.31 104 CYS A C 1
ATOM 781 O O . CYS A 1 104 ? 0.396 -8.746 4.820 1.00 93.31 104 CYS A O 1
ATOM 783 N N . LEU A 1 105 ? 2.475 -9.351 4.225 1.00 94.06 105 LEU A N 1
ATOM 784 C CA . LEU A 1 105 ? 2.335 -8.975 2.817 1.00 94.06 105 LEU A CA 1
ATOM 785 C C . LEU A 1 105 ? 1.330 -9.864 2.077 1.00 94.06 105 LEU A C 1
ATOM 787 O O . LEU A 1 105 ? 0.614 -9.366 1.214 1.00 94.06 105 LEU A O 1
ATOM 791 N N . THR A 1 106 ? 1.232 -11.155 2.411 1.00 94.19 106 THR A N 1
ATOM 792 C CA . THR A 1 106 ? 0.250 -12.063 1.791 1.00 94.19 106 THR A CA 1
ATOM 793 C C . THR A 1 106 ? -1.181 -11.684 2.170 1.00 94.19 106 THR A C 1
ATOM 795 O O . THR A 1 106 ? -2.069 -11.688 1.314 1.00 94.19 106 THR A O 1
ATOM 798 N N . ARG A 1 107 ? -1.408 -11.281 3.424 1.00 95.12 107 ARG A N 1
ATOM 799 C CA . ARG A 1 107 ? -2.696 -10.738 3.874 1.00 95.12 107 ARG A CA 1
ATOM 800 C C . ARG A 1 107 ? -3.013 -9.418 3.169 1.00 95.12 107 ARG A C 1
ATOM 802 O O . ARG A 1 107 ? -4.104 -9.296 2.610 1.00 95.12 107 ARG A O 1
ATOM 809 N N . THR A 1 108 ? -2.057 -8.485 3.102 1.00 97.00 108 THR A N 1
ATOM 810 C CA . THR A 1 108 ? -2.244 -7.221 2.369 1.00 97.00 108 THR A CA 1
ATOM 811 C C . THR A 1 108 ? -2.551 -7.462 0.894 1.00 97.00 108 THR A C 1
ATOM 813 O O . THR A 1 108 ? -3.477 -6.855 0.371 1.00 97.00 108 THR A O 1
ATOM 816 N N . TRP A 1 109 ? -1.829 -8.374 0.232 1.00 96.19 109 TRP A N 1
ATOM 817 C CA . TRP A 1 109 ? -2.079 -8.771 -1.157 1.00 96.19 109 TRP A CA 1
ATOM 818 C C . TRP A 1 109 ? -3.519 -9.232 -1.349 1.00 96.19 109 TRP A C 1
ATOM 820 O O . TRP A 1 109 ? -4.223 -8.722 -2.215 1.00 96.19 109 TRP A O 1
ATOM 830 N N . ALA A 1 110 ? -3.986 -10.148 -0.499 1.00 95.38 110 ALA A N 1
ATOM 831 C CA . ALA A 1 110 ? -5.325 -10.693 -0.637 1.00 95.38 110 ALA A CA 1
ATOM 832 C C . ALA A 1 110 ? -6.425 -9.644 -0.413 1.00 95.38 110 ALA A C 1
ATOM 834 O O . ALA A 1 110 ? -7.392 -9.602 -1.175 1.00 95.38 110 ALA A O 1
ATOM 835 N N . GLY A 1 111 ? -6.263 -8.775 0.588 1.00 96.81 111 GLY A N 1
ATOM 836 C CA . GLY A 1 111 ? -7.179 -7.660 0.827 1.00 96.81 111 GLY A CA 1
ATOM 837 C C . GLY A 1 111 ? -7.171 -6.638 -0.315 1.00 96.81 111 GLY A C 1
ATOM 838 O O . GLY A 1 111 ? -8.231 -6.247 -0.797 1.00 96.81 111 GLY A O 1
ATOM 839 N N . ALA A 1 112 ? -5.989 -6.260 -0.807 1.00 97.56 112 ALA A N 1
ATOM 840 C CA . ALA A 1 112 ? -5.841 -5.288 -1.886 1.00 97.56 112 ALA A CA 1
ATOM 841 C C . ALA A 1 112 ? -6.421 -5.814 -3.212 1.00 97.56 112 ALA A C 1
ATOM 843 O O . ALA A 1 112 ? -7.225 -5.122 -3.835 1.00 97.56 112 ALA A O 1
ATOM 844 N N . CYS A 1 113 ? -6.130 -7.063 -3.597 1.00 96.06 113 CYS A N 1
ATOM 845 C CA . CYS A 1 113 ? -6.754 -7.690 -4.765 1.00 96.06 113 CYS A CA 1
ATOM 846 C C . CYS A 1 113 ? -8.283 -7.710 -4.653 1.00 96.06 113 CYS A C 1
ATOM 848 O O . CYS A 1 113 ? -8.967 -7.324 -5.597 1.00 96.06 113 CYS A O 1
ATOM 850 N N . ARG A 1 114 ? -8.832 -8.105 -3.494 1.00 95.44 114 ARG A N 1
ATOM 851 C CA . ARG A 1 114 ? -10.286 -8.099 -3.263 1.00 95.44 114 ARG A CA 1
ATOM 852 C C . ARG A 1 114 ? -10.893 -6.705 -3.398 1.00 95.44 114 ARG A C 1
ATOM 854 O O . ARG A 1 114 ? -11.958 -6.583 -3.992 1.00 95.44 114 ARG A O 1
ATOM 861 N N . SER A 1 115 ? -10.214 -5.673 -2.896 1.00 96.31 115 SER A N 1
ATOM 862 C CA . SER A 1 115 ? -10.689 -4.285 -2.986 1.00 96.31 115 SER A CA 1
ATOM 863 C C . SER A 1 115 ? -10.813 -3.769 -4.428 1.00 96.31 115 SER A C 1
ATOM 865 O O . SER A 1 115 ? -11.662 -2.927 -4.702 1.00 96.31 115 SER A O 1
ATOM 867 N N . GLU A 1 116 ? -10.006 -4.299 -5.353 1.00 96.31 116 GLU A N 1
ATOM 868 C CA . GLU A 1 116 ? -10.004 -3.930 -6.777 1.00 96.31 116 GLU A CA 1
ATOM 869 C C . GLU A 1 116 ? -10.728 -4.942 -7.682 1.00 96.31 116 GLU A C 1
ATOM 871 O O . GLU A 1 116 ? -10.853 -4.721 -8.884 1.00 96.31 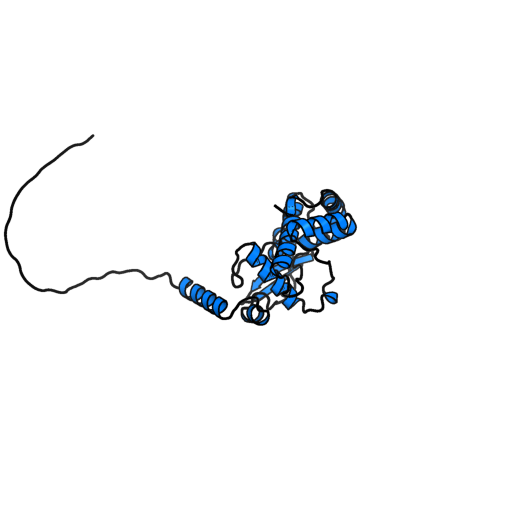116 GLU A O 1
ATOM 876 N N . GLY A 1 117 ? -11.193 -6.071 -7.137 1.00 94.44 117 GLY A N 1
ATOM 877 C CA . GLY A 1 117 ? -11.751 -7.171 -7.930 1.00 94.44 117 GLY A CA 1
ATOM 878 C C . GLY A 1 117 ? -10.706 -7.941 -8.750 1.00 94.44 117 GLY A C 1
ATOM 879 O O . GLY A 1 117 ? -11.047 -8.579 -9.746 1.00 94.44 117 GLY A O 1
ATOM 880 N N . LEU A 1 118 ? -9.433 -7.900 -8.344 1.00 92.94 118 LEU A N 1
ATOM 881 C CA . LEU A 1 118 ? -8.343 -8.626 -8.992 1.00 92.94 118 LEU A CA 1
ATOM 882 C C . LEU A 1 118 ? -8.284 -10.093 -8.552 1.00 92.94 118 LEU A C 1
ATOM 884 O O . LEU A 1 118 ? -8.613 -10.459 -7.422 1.00 92.94 118 LEU A O 1
ATOM 888 N N . SER A 1 119 ? -7.773 -10.945 -9.443 1.00 89.94 119 SER A N 1
ATOM 889 C CA . SER A 1 119 ? -7.472 -12.342 -9.118 1.00 89.94 119 SER A CA 1
ATOM 890 C C . SER A 1 119 ? -6.263 -12.444 -8.188 1.00 89.94 119 SER A C 1
ATOM 892 O O . SER A 1 119 ? -5.208 -11.880 -8.472 1.00 89.94 119 SER A O 1
ATOM 894 N N . LEU A 1 120 ? -6.376 -13.250 -7.127 1.00 89.00 120 LEU A N 1
ATOM 895 C CA . LEU A 1 120 ? -5.280 -13.511 -6.182 1.00 89.00 120 LEU A CA 1
ATOM 896 C C . LEU A 1 120 ? -4.066 -14.199 -6.818 1.00 89.00 120 LEU A C 1
ATOM 898 O O . LEU A 1 120 ? -2.960 -14.062 -6.303 1.00 89.00 120 LEU A O 1
ATOM 902 N N . LEU A 1 121 ? -4.288 -14.943 -7.905 1.00 86.44 121 LEU A N 1
ATOM 903 C CA . LEU A 1 121 ? -3.261 -15.665 -8.666 1.00 86.44 121 LEU A CA 1
ATOM 904 C C . LEU A 1 121 ? -2.955 -14.989 -10.013 1.00 86.44 121 LEU A C 1
ATOM 906 O O . LEU A 1 121 ? -2.228 -15.546 -10.835 1.00 86.44 121 LEU A O 1
ATOM 910 N N . GLY A 1 122 ? -3.571 -13.833 -10.279 1.00 84.25 122 GLY A N 1
ATOM 911 C CA . GLY A 1 122 ? -3.360 -13.076 -11.506 1.00 84.25 122 GLY A CA 1
ATOM 912 C C . GLY A 1 122 ? -2.014 -12.344 -11.510 1.00 84.25 122 GLY A C 1
ATOM 913 O O . GLY A 1 122 ? -1.422 -12.144 -10.453 1.00 84.25 122 GLY A O 1
ATOM 914 N N . PRO A 1 123 ? -1.531 -11.916 -12.690 1.00 88.06 123 PRO A N 1
ATOM 915 C CA . PRO A 1 123 ? -0.279 -11.168 -12.814 1.00 88.06 123 PRO A CA 1
ATOM 916 C C . PRO A 1 123 ? -0.429 -9.665 -12.515 1.00 88.06 123 PRO A C 1
ATOM 918 O O . PRO A 1 123 ? 0.558 -8.932 -12.563 1.00 88.06 123 PRO A O 1
ATOM 921 N N . GLN A 1 124 ? -1.658 -9.185 -12.301 1.00 92.75 124 GLN A N 1
ATOM 922 C CA . GLN A 1 124 ? -1.945 -7.772 -12.066 1.00 92.75 124 GLN A CA 1
ATOM 923 C C . GLN A 1 124 ? -1.647 -7.414 -10.611 1.00 92.75 124 GLN A C 1
ATOM 925 O O . GLN A 1 124 ? -2.076 -8.114 -9.696 1.00 92.75 124 GLN A O 1
ATOM 930 N N . LEU A 1 125 ? -0.917 -6.318 -10.410 1.00 96.31 125 LEU A N 1
ATOM 931 C CA . LEU A 1 125 ? -0.594 -5.805 -9.083 1.00 96.31 125 LEU A CA 1
ATOM 932 C C . LEU A 1 125 ? -1.700 -4.850 -8.618 1.00 96.31 125 LEU A C 1
ATOM 934 O O . LEU A 1 125 ? -2.015 -3.926 -9.371 1.00 96.31 125 LEU A O 1
ATOM 938 N N . PRO A 1 126 ? -2.216 -4.995 -7.385 1.00 97.56 126 PRO A N 1
ATOM 939 C CA . PRO A 1 126 ? -3.024 -3.953 -6.762 1.00 97.56 126 PRO A CA 1
ATOM 940 C C . PRO A 1 126 ? -2.248 -2.636 -6.663 1.00 97.56 126 PRO A C 1
ATOM 942 O O . PRO A 1 126 ? -1.018 -2.647 -6.516 1.00 97.56 126 PRO A O 1
ATOM 945 N N . LEU A 1 127 ? -2.959 -1.508 -6.673 1.00 98.00 127 LEU A N 1
ATOM 946 C CA . LEU A 1 127 ? -2.402 -0.156 -6.653 1.00 98.00 127 LEU A CA 1
ATOM 947 C C . LEU A 1 127 ? -1.300 0.007 -5.604 1.00 98.00 127 LEU A C 1
ATOM 949 O O . LEU A 1 127 ? -0.210 0.451 -5.943 1.00 98.00 127 LEU A O 1
ATOM 953 N N . VAL A 1 128 ? -1.539 -0.386 -4.354 1.00 98.12 128 VAL A N 1
ATOM 954 C CA . VAL A 1 128 ? -0.590 -0.209 -3.246 1.00 98.12 128 VAL A CA 1
ATOM 955 C C . VAL A 1 128 ? 0.716 -0.984 -3.458 1.00 98.12 128 VAL A C 1
ATOM 957 O O . VAL A 1 128 ? 1.755 -0.556 -2.973 1.00 98.12 128 VAL A O 1
ATOM 960 N N . PHE A 1 129 ? 0.712 -2.082 -4.222 1.00 97.94 129 PHE A N 1
ATOM 961 C CA . PHE A 1 129 ? 1.938 -2.794 -4.610 1.00 97.94 129 PHE A CA 1
ATOM 962 C C . PHE A 1 129 ? 2.625 -2.158 -5.826 1.00 97.94 129 PHE A C 1
ATOM 964 O O . PHE A 1 129 ? 3.847 -2.214 -5.943 1.00 97.94 129 PHE A O 1
ATOM 971 N N . ALA A 1 130 ? 1.860 -1.565 -6.742 1.00 97.81 130 ALA A N 1
ATOM 972 C CA . ALA A 1 130 ? 2.395 -0.909 -7.935 1.00 97.81 130 ALA A CA 1
ATOM 973 C C . ALA A 1 130 ? 2.892 0.526 -7.672 1.00 97.81 130 ALA A C 1
ATOM 975 O O . ALA A 1 130 ? 3.715 1.046 -8.429 1.00 97.81 130 ALA A O 1
ATOM 976 N N . LEU A 1 131 ? 2.390 1.166 -6.614 1.00 98.25 131 LEU A N 1
ATOM 977 C CA . LEU A 1 131 ? 2.430 2.610 -6.397 1.00 98.25 131 LEU A CA 1
ATOM 978 C C . LEU A 1 131 ? 3.836 3.212 -6.482 1.00 98.25 131 LEU A C 1
ATOM 980 O O . LEU A 1 131 ? 4.045 4.146 -7.253 1.00 98.25 131 LEU A O 1
ATOM 984 N N . ASP A 1 132 ? 4.800 2.662 -5.746 1.00 97.94 132 ASP A N 1
ATOM 985 C CA . ASP A 1 132 ? 6.166 3.201 -5.708 1.00 97.94 132 ASP A CA 1
ATOM 986 C C . ASP A 1 132 ? 6.810 3.218 -7.107 1.00 97.94 132 ASP A C 1
ATOM 988 O O . ASP A 1 132 ? 7.507 4.168 -7.457 1.00 97.94 132 ASP A O 1
ATOM 992 N N . SER A 1 133 ? 6.537 2.204 -7.940 1.00 96.81 133 SER A N 1
ATOM 993 C CA . SER A 1 133 ? 7.010 2.168 -9.333 1.00 96.81 133 SER A CA 1
ATOM 994 C C . SER A 1 133 ? 6.248 3.119 -10.243 1.00 96.81 133 SER A C 1
ATOM 996 O O . SER A 1 133 ? 6.853 3.714 -11.129 1.00 96.81 133 SER A O 1
ATOM 998 N N . LEU A 1 134 ? 4.937 3.274 -10.034 1.00 95.88 134 LEU A N 1
ATOM 999 C CA . LEU A 1 134 ? 4.098 4.169 -10.835 1.00 95.88 134 LEU A CA 1
ATOM 1000 C C . LEU A 1 134 ? 4.528 5.632 -10.718 1.00 95.88 134 LEU A C 1
ATOM 1002 O O . LEU A 1 134 ? 4.387 6.377 -11.685 1.00 95.88 134 LEU A O 1
ATOM 1006 N N . ILE A 1 135 ? 5.041 6.037 -9.555 1.00 95.94 135 ILE A N 1
ATOM 1007 C CA . ILE A 1 135 ? 5.543 7.400 -9.333 1.00 95.94 135 ILE A CA 1
ATOM 1008 C C . ILE A 1 135 ? 7.073 7.499 -9.393 1.00 95.94 135 ILE A C 1
ATOM 1010 O O . ILE A 1 135 ? 7.618 8.582 -9.220 1.00 95.94 135 ILE A O 1
ATOM 1014 N N . GLY A 1 136 ? 7.772 6.383 -9.628 1.00 95.56 136 GLY A N 1
ATOM 1015 C CA . GLY A 1 136 ? 9.234 6.346 -9.694 1.00 95.56 136 GLY A CA 1
ATOM 1016 C C . GLY A 1 136 ? 9.926 6.754 -8.391 1.00 95.56 136 GLY A C 1
ATOM 1017 O O . GLY A 1 136 ? 11.007 7.331 -8.457 1.00 95.56 136 GLY A O 1
ATOM 1018 N N . LEU A 1 137 ? 9.324 6.473 -7.227 1.00 96.25 137 LEU A N 1
ATOM 1019 C CA . LEU A 1 137 ? 9.812 6.923 -5.918 1.00 96.25 137 LEU A CA 1
ATOM 1020 C C . LEU A 1 137 ? 11.211 6.362 -5.626 1.00 96.25 137 LEU A C 1
ATOM 1022 O O . LEU A 1 137 ? 11.338 5.149 -5.407 1.00 96.25 137 LEU A O 1
ATOM 1026 N N . PRO A 1 138 ? 12.257 7.205 -5.531 1.00 94.94 138 PRO A N 1
ATOM 1027 C CA . PRO A 1 138 ? 13.563 6.746 -5.097 1.00 94.94 138 PRO A CA 1
ATOM 1028 C C . PRO A 1 138 ? 13.483 6.081 -3.727 1.00 94.94 138 PRO A C 1
ATOM 1030 O O . PRO A 1 138 ? 12.752 6.503 -2.835 1.00 94.94 138 PRO A O 1
ATOM 1033 N N . THR A 1 139 ? 14.244 5.003 -3.550 1.00 89.62 139 THR A N 1
ATOM 1034 C CA . THR A 1 139 ? 14.212 4.144 -2.355 1.00 89.62 139 THR A CA 1
ATOM 1035 C C . THR A 1 139 ? 12.936 3.322 -2.151 1.00 89.62 139 THR A C 1
ATOM 1037 O O . THR A 1 139 ? 12.931 2.492 -1.236 1.00 89.62 139 THR A O 1
ATOM 1040 N N . GLY A 1 140 ? 11.908 3.508 -2.983 1.00 95.44 140 GLY A N 1
ATOM 1041 C CA . GLY A 1 140 ? 10.687 2.707 -3.002 1.00 95.44 140 GLY A CA 1
ATOM 1042 C C . GLY A 1 140 ? 10.906 1.281 -3.505 1.00 95.44 140 GLY A C 1
ATOM 1043 O O . GLY A 1 140 ? 12.032 0.854 -3.802 1.00 95.44 140 GLY A O 1
ATOM 1044 N N . TRP A 1 141 ? 9.807 0.537 -3.609 1.00 96.25 141 TRP A N 1
ATOM 1045 C CA . TRP A 1 141 ? 9.808 -0.868 -4.006 1.00 96.25 141 TRP A CA 1
ATOM 1046 C C . TRP A 1 141 ? 9.157 -1.094 -5.370 1.00 96.25 141 TRP A C 1
ATOM 1048 O O . TRP A 1 141 ? 8.032 -0.689 -5.636 1.00 96.25 141 TRP A O 1
ATOM 1058 N N . ALA A 1 142 ? 9.853 -1.820 -6.238 1.00 97.12 142 ALA A N 1
ATOM 1059 C CA . ALA A 1 142 ? 9.348 -2.224 -7.539 1.00 97.12 142 ALA A CA 1
ATOM 1060 C C . ALA A 1 142 ? 8.933 -3.689 -7.551 1.00 97.12 142 ALA A C 1
ATOM 1062 O O . ALA A 1 142 ? 9.767 -4.572 -7.789 1.00 97.12 142 ALA A O 1
ATOM 1063 N N . TYR A 1 143 ? 7.646 -3.929 -7.296 1.00 96.12 143 TYR A N 1
ATOM 1064 C CA . TYR A 1 143 ? 7.036 -5.252 -7.353 1.00 96.12 143 TYR A CA 1
ATOM 1065 C C . TYR A 1 143 ? 6.766 -5.691 -8.795 1.00 96.12 143 TYR A C 1
ATOM 1067 O O . TYR A 1 143 ? 6.450 -4.881 -9.662 1.00 96.12 143 TYR A O 1
ATOM 1075 N N . ARG A 1 144 ? 6.896 -6.993 -9.059 1.00 93.69 144 ARG A N 1
ATOM 1076 C CA . ARG A 1 144 ? 6.461 -7.650 -10.302 1.00 93.69 144 ARG A CA 1
ATOM 1077 C C . ARG A 1 144 ? 6.317 -9.153 -10.096 1.00 93.69 144 ARG A C 1
ATOM 1079 O O . ARG A 1 144 ? 6.932 -9.719 -9.194 1.00 93.69 144 ARG A O 1
ATOM 1086 N N . HIS A 1 145 ? 5.605 -9.821 -10.995 1.00 89.75 145 HIS A N 1
ATOM 1087 C CA . HIS A 1 145 ? 5.638 -11.280 -11.071 1.00 89.75 145 HIS A CA 1
ATOM 1088 C C . HIS A 1 145 ? 6.893 -11.748 -11.822 1.00 89.75 145 HIS A C 1
ATOM 1090 O O . HIS A 1 145 ? 7.188 -11.274 -12.919 1.00 89.75 145 HIS A O 1
ATOM 1096 N N . GLN A 1 146 ? 7.648 -12.685 -11.242 1.00 88.06 146 GLN A N 1
ATOM 1097 C CA . GLN A 1 146 ? 8.791 -13.325 -11.900 1.00 88.06 146 GLN A CA 1
ATOM 1098 C C . GLN A 1 146 ? 8.883 -14.809 -11.519 1.00 88.06 146 GLN A C 1
ATOM 1100 O O . GLN A 1 146 ? 9.166 -15.158 -10.373 1.00 88.06 146 GLN A O 1
ATOM 1105 N N . GLY A 1 147 ? 8.697 -15.693 -12.506 1.00 79.00 147 GLY A N 1
ATOM 1106 C CA . GLY A 1 147 ? 8.775 -17.145 -12.307 1.00 79.00 147 GLY A CA 1
ATOM 1107 C C . GLY A 1 147 ? 7.759 -17.662 -11.284 1.00 79.00 147 GLY A C 1
ATOM 1108 O O . GLY A 1 147 ? 8.143 -18.378 -10.366 1.00 79.00 147 GLY A O 1
ATOM 1109 N N . GLY A 1 148 ? 6.499 -17.225 -11.392 1.00 77.44 148 GLY A N 1
ATOM 1110 C CA . GLY A 1 148 ? 5.397 -17.670 -10.528 1.00 77.44 148 GLY A CA 1
ATOM 1111 C C . GLY A 1 148 ? 5.383 -17.096 -9.106 1.00 77.44 148 GLY A C 1
ATOM 1112 O O . GLY A 1 148 ? 4.515 -17.462 -8.323 1.00 77.44 148 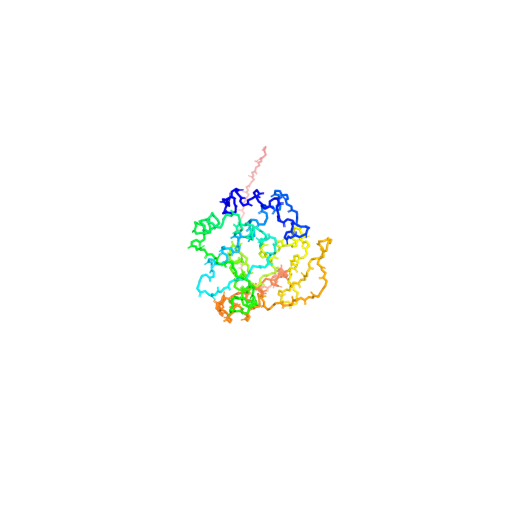GLY A O 1
ATOM 1113 N N . ALA A 1 149 ? 6.312 -16.199 -8.767 1.00 83.06 149 ALA A N 1
ATOM 1114 C CA . ALA A 1 149 ? 6.378 -15.543 -7.464 1.00 83.06 149 ALA A CA 1
ATOM 1115 C C . ALA A 1 149 ? 6.278 -14.023 -7.609 1.00 83.06 149 ALA A C 1
ATOM 1117 O O . ALA A 1 149 ? 6.735 -13.460 -8.612 1.00 83.06 149 ALA A O 1
ATOM 1118 N N . LEU A 1 150 ? 5.732 -13.363 -6.588 1.00 90.00 150 LEU A N 1
ATOM 1119 C CA . LEU A 1 150 ? 5.858 -11.921 -6.448 1.00 90.00 150 LEU A CA 1
ATOM 1120 C C . LEU A 1 150 ? 7.287 -11.602 -6.003 1.00 90.00 150 LEU A C 1
ATOM 1122 O O . LEU A 1 150 ? 7.803 -12.160 -5.036 1.00 90.00 150 LEU A O 1
ATOM 1126 N N . VAL A 1 151 ? 7.958 -10.711 -6.715 1.00 92.75 151 VAL A N 1
ATOM 1127 C CA . VAL A 1 151 ? 9.305 -10.267 -6.361 1.00 92.75 151 VAL A CA 1
ATOM 1128 C C . VAL A 1 151 ? 9.335 -8.757 -6.286 1.00 92.75 151 VAL A C 1
ATOM 1130 O O . VAL A 1 151 ? 8.594 -8.105 -7.018 1.00 92.75 151 VAL A O 1
ATOM 1133 N N . HIS A 1 152 ? 10.222 -8.198 -5.466 1.00 94.94 152 HIS A N 1
ATOM 1134 C CA . HIS A 1 152 ? 10.535 -6.777 -5.544 1.00 94.94 152 HIS A CA 1
ATOM 1135 C C . HIS A 1 152 ? 12.018 -6.513 -5.787 1.00 94.94 152 HIS A C 1
ATOM 1137 O O . HIS A 1 152 ? 12.888 -7.349 -5.526 1.00 94.94 152 HIS A O 1
ATOM 1143 N N . ARG A 1 153 ? 12.292 -5.315 -6.296 1.00 95.88 153 ARG A N 1
ATOM 1144 C CA . ARG A 1 153 ? 13.606 -4.663 -6.302 1.00 95.88 153 ARG A CA 1
ATOM 1145 C C . ARG A 1 153 ? 13.485 -3.295 -5.648 1.00 95.88 153 ARG A C 1
ATOM 1147 O O . ARG A 1 153 ? 12.383 -2.762 -5.554 1.00 95.88 153 ARG A O 1
ATOM 1154 N N . ARG A 1 154 ? 14.604 -2.717 -5.227 1.00 96.12 154 ARG A N 1
ATOM 1155 C CA . ARG A 1 154 ? 14.630 -1.322 -4.781 1.00 96.12 154 ARG A CA 1
ATOM 1156 C C . ARG A 1 154 ? 14.628 -0.396 -5.999 1.00 96.12 154 ARG A C 1
ATOM 1158 O O . ARG A 1 154 ? 15.156 -0.760 -7.046 1.00 96.12 154 ARG A O 1
ATOM 1165 N N . ILE A 1 155 ? 14.042 0.783 -5.867 1.00 96.12 155 ILE A N 1
ATOM 1166 C CA . ILE A 1 155 ? 14.101 1.839 -6.879 1.00 96.12 155 ILE A CA 1
ATOM 1167 C C . ILE A 1 155 ? 15.313 2.740 -6.584 1.00 96.12 155 ILE A C 1
ATOM 1169 O O . ILE A 1 155 ? 15.521 3.150 -5.436 1.00 96.12 155 ILE A O 1
ATOM 1173 N N . ASP A 1 156 ? 16.156 2.990 -7.589 1.00 94.25 156 ASP A N 1
ATOM 1174 C CA . ASP A 1 156 ? 17.326 3.870 -7.472 1.00 94.25 156 ASP A CA 1
ATOM 1175 C C . ASP A 1 156 ? 16.964 5.366 -7.499 1.00 94.25 156 ASP A C 1
ATOM 1177 O O . ASP A 1 156 ? 15.802 5.748 -7.609 1.00 94.25 156 ASP A O 1
ATOM 1181 N N . GLY A 1 157 ? 17.981 6.228 -7.388 1.00 91.38 157 GLY A N 1
ATOM 1182 C CA . GLY A 1 157 ? 17.824 7.686 -7.447 1.00 91.38 157 GLY A CA 1
ATOM 1183 C C . GLY A 1 157 ? 17.292 8.224 -8.780 1.00 91.38 157 GLY A C 1
ATOM 1184 O O . GLY A 1 157 ? 16.922 9.390 -8.845 1.00 91.38 157 GLY A O 1
ATOM 1185 N N . PHE A 1 158 ? 17.234 7.396 -9.827 1.00 89.88 158 PHE A N 1
ATOM 1186 C CA . PHE A 1 158 ? 16.697 7.747 -11.143 1.00 89.88 158 PHE A CA 1
ATOM 1187 C C . PHE A 1 158 ? 15.287 7.185 -11.367 1.00 89.88 158 PHE A C 1
ATOM 1189 O O . PHE A 1 158 ? 14.801 7.187 -12.500 1.00 89.88 158 PHE A O 1
ATOM 1196 N N . GLY A 1 159 ? 14.646 6.653 -10.322 1.00 90.75 159 GLY A N 1
ATOM 1197 C CA . GLY A 1 159 ? 13.313 6.068 -10.419 1.00 90.75 159 GLY A CA 1
ATOM 1198 C C . GLY A 1 159 ? 13.286 4.706 -11.120 1.00 90.75 159 GLY A C 1
ATOM 1199 O O . GLY A 1 159 ? 12.221 4.259 -11.545 1.00 90.75 159 GLY A O 1
ATOM 1200 N N . LYS A 1 160 ? 14.431 4.017 -11.261 1.00 93.19 160 LYS A N 1
ATOM 1201 C CA . LYS A 1 160 ? 14.515 2.721 -11.952 1.00 93.19 160 LYS A CA 1
ATOM 1202 C C . LYS A 1 160 ? 14.673 1.549 -10.978 1.00 93.19 160 LYS A C 1
ATOM 1204 O O . LYS A 1 160 ? 15.438 1.641 -10.016 1.00 93.19 160 LYS A O 1
ATOM 1209 N N . PRO A 1 161 ? 14.011 0.401 -11.226 1.00 93.44 161 PRO A N 1
ATOM 1210 C CA . PRO A 1 161 ? 14.236 -0.812 -10.445 1.00 93.44 161 PRO A CA 1
ATOM 1211 C C . PRO A 1 161 ? 15.682 -1.309 -10.582 1.00 93.44 161 PRO A C 1
ATOM 1213 O O . PRO A 1 161 ? 16.110 -1.708 -11.667 1.00 93.44 161 PRO A O 1
ATOM 1216 N N . SER A 1 162 ? 16.414 -1.368 -9.476 1.00 91.94 162 SER A N 1
ATOM 1217 C CA . SER A 1 162 ? 17.823 -1.761 -9.429 1.00 91.94 162 SER A CA 1
ATOM 1218 C C . SER A 1 162 ? 18.127 -2.697 -8.249 1.00 91.94 162 SER A C 1
ATOM 1220 O O . SER A 1 162 ? 17.298 -2.942 -7.369 1.00 91.94 162 SER A O 1
ATOM 1222 N N . GLY A 1 163 ? 19.328 -3.278 -8.256 1.00 89.56 163 GLY A N 1
ATOM 1223 C CA . GLY A 1 163 ? 19.812 -4.132 -7.173 1.00 89.56 163 GLY A CA 1
ATOM 1224 C C . GLY A 1 163 ? 19.228 -5.549 -7.145 1.00 89.56 163 GLY A C 1
ATOM 1225 O O . GLY A 1 163 ? 18.706 -6.073 -8.138 1.00 89.56 163 GLY A O 1
ATOM 1226 N N . ALA A 1 164 ? 19.382 -6.194 -5.986 1.00 91.12 164 ALA A N 1
ATOM 1227 C CA . ALA A 1 164 ? 19.023 -7.590 -5.774 1.00 91.12 164 ALA A CA 1
ATOM 1228 C C . ALA A 1 164 ? 17.505 -7.822 -5.852 1.00 91.12 164 ALA A C 1
ATOM 1230 O O . ALA A 1 164 ? 16.698 -6.991 -5.436 1.00 91.12 164 ALA A O 1
ATOM 1231 N N . VAL A 1 165 ? 17.121 -8.982 -6.388 1.00 93.06 165 VAL A N 1
ATOM 1232 C CA . VAL A 1 165 ? 15.727 -9.438 -6.396 1.00 93.06 165 VAL A CA 1
ATOM 1233 C C . VAL A 1 165 ? 15.413 -10.080 -5.054 1.00 93.06 165 VAL A C 1
ATOM 1235 O O . VAL A 1 165 ? 16.030 -11.082 -4.700 1.00 93.06 165 VAL A O 1
ATOM 1238 N N . VAL A 1 166 ? 14.409 -9.556 -4.360 1.00 91.88 166 VAL A N 1
ATOM 1239 C CA . VAL A 1 166 ? 13.837 -10.192 -3.171 1.00 91.88 166 VAL A CA 1
ATOM 1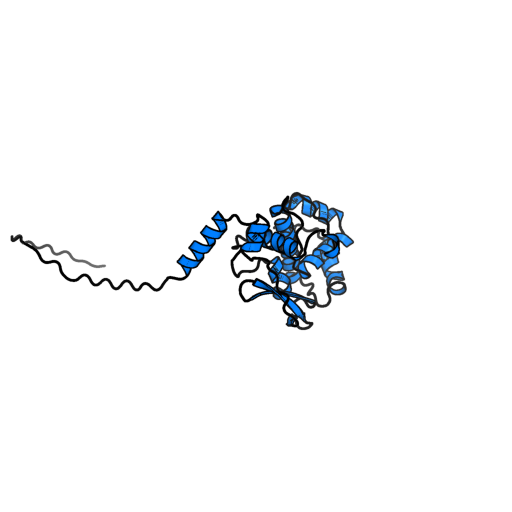240 C C . VAL A 1 166 ? 12.585 -10.942 -3.598 1.00 91.88 166 VAL A C 1
ATOM 1242 O O . VAL A 1 166 ? 11.650 -10.350 -4.141 1.00 91.88 166 VAL A O 1
ATOM 1245 N N . ARG A 1 167 ? 12.580 -12.260 -3.395 1.00 90.94 167 ARG A N 1
ATOM 1246 C CA . ARG A 1 167 ? 11.427 -13.114 -3.689 1.00 90.94 167 ARG A CA 1
ATOM 1247 C C . ARG A 1 167 ? 10.508 -13.173 -2.481 1.00 90.94 167 ARG A C 1
ATOM 1249 O O . ARG A 1 167 ? 10.964 -13.429 -1.373 1.00 90.94 167 ARG A O 1
ATOM 1256 N N . HIS A 1 168 ? 9.219 -13.018 -2.735 1.00 85.38 168 HIS A N 1
ATOM 1257 C CA . HIS A 1 168 ? 8.159 -13.241 -1.767 1.00 85.38 168 HIS A CA 1
ATOM 1258 C C . HIS A 1 168 ? 7.353 -14.442 -2.237 1.00 85.38 168 HIS A C 1
ATOM 1260 O O . HIS A 1 168 ? 7.001 -14.535 -3.412 1.00 85.38 168 HIS A O 1
ATOM 1266 N N . ALA A 1 169 ? 7.002 -15.352 -1.333 1.00 77.12 169 ALA A N 1
ATOM 1267 C CA . ALA A 1 169 ? 6.016 -16.382 -1.661 1.00 77.12 169 ALA A CA 1
ATOM 1268 C C . ALA A 1 169 ? 4.580 -15.806 -1.674 1.00 77.12 169 ALA A C 1
ATOM 1270 O O . ALA A 1 169 ? 3.601 -16.553 -1.756 1.00 77.12 169 ALA A O 1
ATOM 1271 N N . VAL A 1 170 ? 4.454 -14.475 -1.546 1.00 71.06 170 VAL A N 1
ATOM 1272 C CA . VAL A 1 170 ? 3.208 -13.708 -1.606 1.00 71.06 170 VAL A CA 1
ATOM 1273 C C . VAL A 1 170 ? 2.550 -14.006 -2.951 1.00 71.06 170 VAL A C 1
ATOM 1275 O O . VAL A 1 170 ? 3.232 -14.064 -3.975 1.00 71.06 170 VAL A O 1
ATOM 1278 N N . ALA A 1 171 ? 1.239 -14.247 -2.927 1.00 75.19 171 ALA A N 1
ATOM 1279 C CA . ALA A 1 171 ? 0.438 -14.693 -4.073 1.00 75.19 171 ALA A CA 1
ATOM 1280 C C . ALA A 1 171 ? 0.687 -16.136 -4.562 1.00 75.19 171 ALA A C 1
ATOM 1282 O O . ALA A 1 171 ? 0.081 -16.556 -5.547 1.00 75.19 171 ALA A O 1
ATOM 1283 N N . SER A 1 172 ? 1.521 -16.940 -3.886 1.00 84.00 172 SER A N 1
ATOM 1284 C CA . SER A 1 172 ? 1.560 -18.378 -4.179 1.00 84.00 172 SER A CA 1
ATOM 1285 C C . SER A 1 172 ? 0.281 -19.058 -3.686 1.00 84.00 172 SER A C 1
ATOM 1287 O O . SER A 1 172 ? -0.190 -18.793 -2.579 1.00 84.00 172 SER A O 1
ATOM 1289 N N . ALA A 1 173 ? -0.255 -19.985 -4.485 1.00 83.50 173 ALA A N 1
ATOM 1290 C CA . ALA A 1 173 ? -1.428 -20.774 -4.108 1.00 83.50 173 ALA A CA 1
ATOM 1291 C C . ALA A 1 173 ? -1.258 -21.451 -2.737 1.00 83.50 173 ALA A C 1
ATOM 1293 O O . ALA A 1 173 ? -2.167 -21.406 -1.916 1.00 83.50 173 ALA A O 1
ATOM 1294 N N . ALA A 1 174 ? -0.073 -22.011 -2.470 1.00 83.12 174 ALA A N 1
ATOM 1295 C CA . ALA A 1 174 ? 0.240 -22.640 -1.190 1.00 83.12 174 ALA A CA 1
ATOM 1296 C C . ALA A 1 174 ? 0.143 -21.648 -0.020 1.00 83.12 174 ALA A C 1
ATOM 1298 O O . ALA A 1 174 ? -0.542 -21.936 0.952 1.00 83.12 174 ALA A O 1
ATOM 1299 N N . SER A 1 175 ? 0.751 -20.458 -0.127 1.00 85.69 175 SER A N 1
ATOM 1300 C CA . SER A 1 175 ? 0.696 -19.461 0.956 1.00 85.69 175 SER A CA 1
ATOM 1301 C C . SER A 1 175 ? -0.724 -18.955 1.210 1.00 85.69 175 SER A C 1
ATOM 1303 O O . SER A 1 175 ? -1.099 -18.731 2.357 1.00 85.69 175 SER A O 1
ATOM 1305 N N . LEU A 1 176 ? -1.525 -18.790 0.152 1.00 87.88 176 LEU A N 1
ATOM 1306 C CA . LEU A 1 176 ? -2.918 -18.361 0.279 1.00 87.88 176 LEU A CA 1
ATOM 1307 C C . LEU A 1 176 ? -3.777 -19.416 0.990 1.00 87.88 176 LEU A C 1
ATOM 1309 O O . LEU A 1 176 ? -4.569 -19.051 1.854 1.00 87.88 176 LEU A O 1
ATOM 1313 N N . VAL A 1 177 ? -3.586 -20.702 0.678 1.00 88.44 177 VAL A N 1
ATOM 1314 C CA . VAL A 1 177 ? -4.288 -21.809 1.352 1.00 88.44 177 VAL A CA 1
ATOM 1315 C C . VAL A 1 177 ? -3.829 -21.954 2.802 1.00 88.44 177 VAL A C 1
ATOM 1317 O O . VAL A 1 177 ? -4.664 -22.022 3.698 1.00 88.44 177 VAL A O 1
ATOM 1320 N N . THR A 1 178 ? -2.517 -21.929 3.066 1.00 88.00 178 THR A N 1
ATOM 1321 C CA . THR A 1 178 ? -1.969 -22.034 4.431 1.00 88.00 178 THR A CA 1
ATOM 1322 C C . THR A 1 178 ? -2.486 -20.930 5.354 1.00 88.00 178 THR A C 1
ATOM 1324 O O . THR A 1 178 ? -2.704 -21.176 6.535 1.00 88.00 178 THR A O 1
ATOM 1327 N N . LEU A 1 179 ? -2.717 -19.728 4.822 1.00 88.25 179 LEU A N 1
ATOM 1328 C CA . LEU A 1 179 ? -3.272 -18.604 5.578 1.00 88.25 179 LEU A CA 1
ATOM 1329 C C . LEU A 1 179 ? -4.808 -18.550 5.583 1.00 88.25 179 LEU A C 1
ATOM 1331 O O . LEU A 1 179 ? -5.365 -17.579 6.086 1.00 88.25 179 LEU A O 1
ATOM 1335 N N . GLY A 1 180 ? -5.498 -19.536 5.000 1.00 88.00 180 GLY A N 1
ATOM 1336 C CA . GLY A 1 180 ? -6.962 -19.552 4.914 1.00 88.00 180 GLY A CA 1
ATOM 1337 C C . GLY A 1 180 ? -7.552 -18.430 4.050 1.00 88.00 180 GLY A C 1
ATOM 1338 O O . GLY A 1 180 ? -8.730 -18.108 4.169 1.00 88.00 180 GLY A O 1
ATOM 1339 N N . LEU A 1 181 ? -6.741 -17.811 3.186 1.00 88.38 181 LEU A N 1
ATOM 1340 C CA . LEU A 1 181 ? -7.135 -16.702 2.306 1.00 88.38 181 LEU A CA 1
ATOM 1341 C C . LEU A 1 181 ? -7.749 -17.175 0.986 1.00 88.38 181 LEU A C 1
ATOM 1343 O O . LEU A 1 181 ? -8.309 -16.355 0.253 1.00 88.38 181 LEU A O 1
ATOM 1347 N N . LEU A 1 182 ? -7.585 -18.463 0.687 1.00 88.19 182 LEU A N 1
ATOM 1348 C CA . LEU A 1 182 ? -8.135 -19.177 -0.454 1.00 88.19 182 LEU A CA 1
ATOM 1349 C C . LEU A 1 182 ? -8.453 -20.609 -0.008 1.00 88.19 182 LEU A C 1
ATOM 1351 O O . LEU A 1 182 ? -7.586 -21.288 0.538 1.00 88.19 182 LEU A O 1
ATOM 1355 N N . SER A 1 183 ? -9.672 -21.077 -0.244 1.00 85.50 183 SER A N 1
ATOM 1356 C CA . SER A 1 183 ? -10.035 -22.477 -0.020 1.00 85.50 183 SER A CA 1
ATOM 1357 C C . SER A 1 183 ? -9.490 -23.386 -1.126 1.00 85.50 183 SER A C 1
ATOM 1359 O O . SER A 1 183 ? -9.258 -22.953 -2.259 1.00 85.50 183 SER A O 1
ATOM 1361 N N . ASP A 1 184 ? -9.350 -24.682 -0.837 1.00 82.69 184 ASP A N 1
ATOM 1362 C CA . ASP A 1 184 ? -8.971 -25.672 -1.853 1.00 82.69 184 ASP A CA 1
ATOM 1363 C C . ASP A 1 184 ? -9.951 -25.701 -3.036 1.00 82.69 184 ASP A C 1
ATOM 1365 O O . ASP A 1 184 ? -9.537 -25.862 -4.186 1.00 82.69 184 ASP A O 1
ATOM 1369 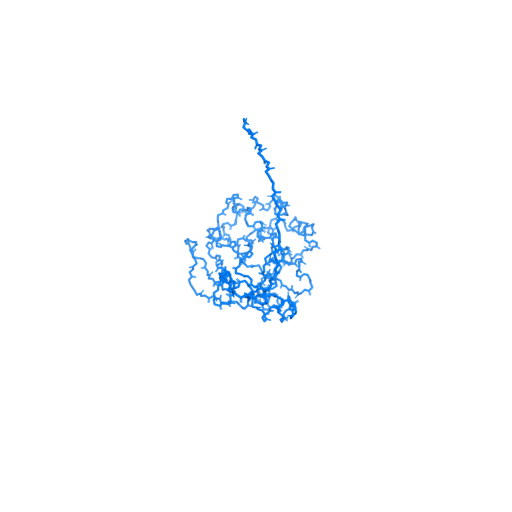N N . ALA A 1 185 ? -11.246 -25.494 -2.778 1.00 81.69 185 ALA A N 1
ATOM 1370 C CA . ALA A 1 185 ? -12.272 -25.443 -3.815 1.00 81.69 185 ALA A CA 1
ATOM 1371 C C . ALA A 1 185 ? -12.090 -24.228 -4.742 1.00 81.69 185 ALA A C 1
ATOM 1373 O O . ALA A 1 185 ? -12.144 -24.368 -5.966 1.00 81.69 185 ALA A O 1
ATOM 1374 N N . GLU A 1 186 ? -11.814 -23.048 -4.182 1.00 83.50 186 GLU A N 1
ATOM 1375 C CA . GLU A 1 186 ? -11.528 -21.842 -4.968 1.00 83.50 186 GLU A CA 1
ATOM 1376 C C . GLU A 1 186 ? -10.226 -21.985 -5.759 1.00 83.50 186 GLU A C 1
ATOM 1378 O O . GLU A 1 186 ? -10.170 -21.605 -6.930 1.00 83.50 186 GLU A O 1
ATOM 1383 N N . LEU A 1 187 ? -9.194 -22.597 -5.171 1.00 83.06 187 LEU A N 1
ATOM 1384 C CA . LEU A 1 187 ? -7.949 -22.894 -5.874 1.00 83.06 187 LEU A CA 1
ATOM 1385 C C . LEU A 1 187 ? -8.182 -23.829 -7.069 1.00 83.06 187 LEU A C 1
ATOM 1387 O O . LEU A 1 187 ? -7.651 -23.591 -8.157 1.00 83.06 187 LEU A O 1
ATOM 1391 N N . GLN A 1 188 ? -8.985 -24.879 -6.896 1.00 83.56 188 GLN A N 1
ATOM 1392 C CA . GLN A 1 188 ? -9.355 -25.779 -7.989 1.00 83.56 188 GLN A CA 1
ATOM 1393 C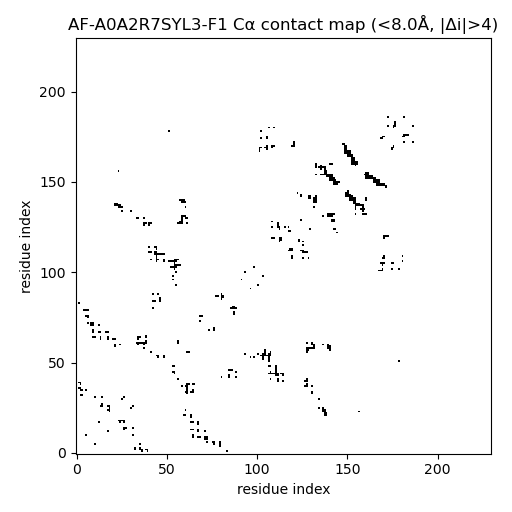 C . GLN A 1 188 ? -10.154 -25.052 -9.077 1.00 83.56 188 GLN A C 1
ATOM 1395 O O . GLN A 1 188 ? -9.867 -25.234 -10.261 1.00 83.56 188 GLN A O 1
ATOM 1400 N N . ALA A 1 189 ? -11.110 -24.198 -8.703 1.00 82.06 189 ALA A N 1
ATOM 1401 C CA . ALA A 1 189 ? -11.889 -23.408 -9.654 1.00 82.06 189 ALA A CA 1
ATOM 1402 C C . ALA A 1 189 ? -11.009 -22.433 -10.460 1.00 82.06 189 ALA A C 1
ATOM 1404 O O . ALA A 1 189 ? -11.172 -22.320 -11.676 1.00 82.06 189 ALA A O 1
ATOM 1405 N N . LEU A 1 190 ? -10.039 -21.776 -9.815 1.00 76.31 190 LEU A N 1
ATOM 1406 C CA . LEU A 1 190 ? -9.073 -20.896 -10.482 1.00 76.31 190 LEU A CA 1
ATOM 1407 C C . LEU A 1 190 ? -8.165 -21.666 -11.449 1.00 76.31 190 LEU A C 1
ATOM 1409 O O . LEU A 1 190 ? -7.941 -21.202 -12.566 1.00 76.31 190 LEU A O 1
ATOM 1413 N N . ARG A 1 191 ? -7.687 -22.856 -11.057 1.00 77.56 191 ARG A N 1
ATOM 1414 C CA . ARG A 1 191 ? -6.872 -23.726 -11.925 1.00 77.56 191 ARG A CA 1
ATOM 1415 C C . ARG A 1 191 ? -7.631 -24.166 -13.178 1.00 77.56 191 ARG A C 1
ATOM 1417 O O . ARG A 1 191 ? -7.058 -24.108 -14.260 1.00 77.56 191 ARG A O 1
ATOM 1424 N N . ARG A 1 192 ? -8.911 -24.537 -13.048 1.00 79.19 192 ARG A N 1
ATOM 1425 C CA . ARG A 1 192 ? -9.771 -24.899 -14.194 1.00 79.19 192 ARG A CA 1
ATOM 1426 C C . ARG A 1 192 ? -9.946 -23.728 -15.165 1.00 79.19 192 ARG A C 1
ATOM 1428 O O . ARG A 1 192 ? -9.735 -23.870 -16.358 1.00 79.19 192 ARG A O 1
ATOM 1435 N N . ARG A 1 193 ? -10.206 -22.520 -14.655 1.00 75.25 193 ARG A N 1
ATOM 1436 C CA . ARG A 1 193 ? -10.317 -21.321 -15.510 1.00 75.25 193 ARG A CA 1
ATOM 1437 C C . ARG A 1 193 ? -9.024 -20.996 -16.264 1.00 75.25 193 ARG A C 1
ATOM 1439 O O . ARG A 1 193 ? -9.083 -20.501 -17.383 1.00 75.25 193 ARG A O 1
ATOM 1446 N N . GLN A 1 194 ? -7.863 -21.257 -15.661 1.00 70.12 194 GLN A N 1
ATOM 1447 C CA . GLN A 1 194 ? -6.569 -21.059 -16.321 1.00 70.12 194 GLN A CA 1
ATOM 1448 C C . GLN A 1 194 ? -6.293 -22.116 -17.402 1.00 70.12 194 GLN A C 1
ATOM 1450 O O . GLN A 1 194 ? -5.758 -21.763 -18.453 1.00 70.12 194 GLN A O 1
ATOM 1455 N N . SER A 1 195 ? -6.681 -23.382 -17.192 1.00 64.75 195 SER A N 1
ATOM 1456 C CA . SER A 1 195 ? -6.577 -24.410 -18.239 1.00 64.75 195 SER A CA 1
ATOM 1457 C C . SER A 1 195 ? -7.512 -24.126 -19.413 1.00 64.75 195 SER A C 1
ATOM 1459 O O . SER A 1 195 ? -7.097 -24.253 -20.562 1.00 64.75 195 SER A O 1
ATOM 1461 N N . ASP A 1 196 ? -8.727 -23.653 -19.135 1.00 62.66 196 ASP A N 1
ATOM 1462 C CA . ASP A 1 196 ? -9.747 -23.411 -20.161 1.00 62.66 196 ASP A CA 1
ATOM 1463 C C . ASP A 1 196 ? -9.463 -22.127 -20.969 1.00 62.66 196 ASP A C 1
ATOM 1465 O O . ASP A 1 196 ? -9.788 -22.040 -22.149 1.00 62.66 196 ASP A O 1
ATOM 1469 N N . GLY A 1 197 ? -8.782 -21.140 -20.372 1.00 55.31 197 GLY A N 1
ATOM 1470 C CA . GLY A 1 197 ? -8.347 -19.908 -21.047 1.00 55.31 197 GLY A CA 1
ATOM 1471 C C . GLY A 1 197 ? -7.103 -20.053 -21.935 1.00 55.31 197 GLY A C 1
ATOM 1472 O O . GLY A 1 197 ? -6.712 -19.089 -22.589 1.00 55.31 197 GLY A O 1
ATOM 1473 N N . SER A 1 198 ? -6.477 -21.235 -21.961 1.00 50.94 198 SER A N 1
ATOM 1474 C CA . SER A 1 198 ? -5.266 -21.518 -22.750 1.00 50.94 198 SER A CA 1
ATOM 1475 C C . SER A 1 198 ? -5.557 -22.232 -24.080 1.00 50.94 198 SER A C 1
ATOM 1477 O O . SER A 1 198 ? -4.626 -22.540 -24.821 1.00 50.94 198 SER A O 1
ATOM 1479 N N . GLY A 1 199 ? -6.829 -22.505 -24.394 1.00 48.44 199 GLY A N 1
ATOM 1480 C CA . GLY A 1 199 ? -7.255 -23.227 -25.594 1.00 48.44 199 GLY A CA 1
ATOM 1481 C C . GLY A 1 199 ? -8.273 -22.444 -26.419 1.00 48.44 199 GLY A C 1
ATOM 1482 O O . GLY A 1 199 ? -9.457 -22.748 -26.382 1.00 48.44 199 GLY A O 1
ATOM 1483 N N . SER A 1 200 ? -7.816 -21.455 -27.190 1.00 46.38 200 SER A N 1
ATOM 1484 C CA . SER A 1 200 ? -8.594 -20.899 -28.305 1.00 46.38 200 SER A CA 1
ATOM 1485 C C . SER A 1 200 ? -7.733 -20.852 -29.565 1.00 46.38 200 SER A C 1
ATOM 1487 O O . SER A 1 200 ? -7.134 -19.839 -29.917 1.00 46.38 200 SER A O 1
ATOM 1489 N N . SER A 1 201 ? -7.653 -22.007 -30.219 1.00 48.84 201 SER A N 1
ATOM 1490 C CA . SER A 1 201 ? -7.446 -22.123 -31.662 1.00 48.84 201 SER A CA 1
ATOM 1491 C C . SER A 1 201 ? -8.080 -23.433 -32.133 1.00 48.84 201 SER A C 1
ATOM 1493 O O . SER A 1 201 ? -7.396 -24.352 -32.578 1.00 48.84 201 SER A O 1
ATOM 1495 N N . SER A 1 202 ? -9.399 -23.531 -31.986 1.00 42.88 202 SER A N 1
ATOM 1496 C CA . SER A 1 202 ? -10.208 -24.519 -32.699 1.00 42.88 202 SER A CA 1
ATOM 1497 C C . SER A 1 202 ? -10.747 -23.831 -33.943 1.00 42.88 202 SER A C 1
ATOM 1499 O O . SER A 1 202 ? -11.645 -22.998 -33.875 1.00 42.88 202 SER A O 1
ATOM 1501 N N . SER A 1 203 ? -10.119 -24.112 -35.077 1.00 40.31 203 SER A N 1
ATOM 1502 C CA . SER A 1 203 ? -10.681 -23.814 -36.386 1.00 40.31 203 SER A CA 1
ATOM 1503 C C . SER A 1 203 ? -11.773 -24.846 -36.651 1.00 40.31 203 SER A C 1
ATOM 1505 O O . SER A 1 203 ? -11.479 -26.013 -36.904 1.00 40.31 203 SER A O 1
ATOM 1507 N N . ASP A 1 204 ? -13.032 -24.421 -36.577 1.00 37.44 204 ASP A N 1
ATOM 1508 C CA . ASP A 1 204 ? -14.169 -25.237 -36.993 1.00 37.44 204 ASP A CA 1
ATOM 1509 C C . ASP A 1 204 ? -14.157 -25.362 -38.524 1.00 37.44 204 ASP A C 1
ATOM 1511 O O . ASP A 1 204 ? -14.771 -24.587 -39.255 1.00 37.44 204 ASP A O 1
ATOM 1515 N N . SER A 1 205 ? -13.406 -26.343 -39.021 1.00 44.97 205 SER A N 1
ATOM 1516 C CA . SER A 1 205 ? -13.547 -26.861 -40.380 1.00 44.97 205 SER A CA 1
ATOM 1517 C C . SER A 1 205 ? -14.641 -27.926 -40.363 1.00 44.97 205 SER A C 1
ATOM 1519 O O . SER A 1 205 ? -14.416 -29.094 -40.063 1.00 44.97 205 SER A O 1
ATOM 1521 N N . SER A 1 206 ? -15.870 -27.500 -40.640 1.00 42.78 206 SER A N 1
ATOM 1522 C CA . SER A 1 206 ? -17.000 -28.403 -40.844 1.00 42.78 206 SER A CA 1
ATOM 1523 C C . SER A 1 206 ? -16.925 -29.005 -42.250 1.00 42.78 206 SER A C 1
ATOM 1525 O O . SER A 1 206 ? -17.422 -28.432 -43.214 1.00 42.78 206 SER A O 1
ATOM 1527 N N . SER A 1 207 ? -16.288 -30.173 -42.378 1.00 45.97 207 SER A N 1
ATOM 1528 C CA . SER A 1 207 ? -16.504 -31.072 -43.517 1.00 45.97 207 SER A CA 1
ATOM 1529 C C . SER A 1 207 ? -17.642 -32.034 -43.173 1.00 45.97 207 SER A C 1
ATOM 1531 O O . SER A 1 207 ? -17.467 -32.942 -42.358 1.00 45.97 207 SER A O 1
ATOM 1533 N N . CYS A 1 208 ? -18.812 -31.838 -43.771 1.00 40.03 208 CYS A N 1
ATOM 1534 C CA . CYS A 1 208 ? -19.890 -32.819 -43.757 1.00 40.03 208 CYS A CA 1
ATOM 1535 C C . CYS A 1 208 ? -19.995 -33.464 -45.142 1.00 40.03 208 CYS A C 1
ATOM 1537 O O . CYS A 1 208 ? -20.656 -32.937 -46.028 1.00 40.03 208 CYS A O 1
ATOM 1539 N N . ASP A 1 209 ? -19.353 -34.623 -45.306 1.00 39.66 209 ASP A N 1
ATOM 1540 C CA . ASP A 1 209 ? -19.559 -35.489 -46.464 1.00 39.66 209 ASP A CA 1
ATOM 1541 C C . ASP A 1 209 ? -20.269 -36.788 -46.062 1.00 39.66 209 ASP A C 1
ATOM 1543 O O . ASP A 1 209 ? -19.840 -37.518 -45.170 1.00 39.66 209 ASP A O 1
ATOM 1547 N N . ALA A 1 210 ? -21.338 -37.043 -46.820 1.00 44.12 210 ALA A N 1
ATOM 1548 C CA . ALA A 1 210 ? -21.929 -38.323 -47.197 1.00 44.12 210 ALA A CA 1
ATOM 1549 C C . ALA A 1 210 ? -22.594 -39.212 -46.125 1.00 44.12 210 ALA A C 1
ATOM 1551 O O . ALA A 1 210 ? -21.978 -40.081 -45.513 1.00 44.12 210 ALA A O 1
ATOM 1552 N N . ALA A 1 211 ? -23.928 -39.143 -46.098 1.00 44.28 211 ALA A N 1
ATOM 1553 C CA . ALA A 1 211 ? -24.766 -40.332 -45.965 1.00 44.28 211 ALA A CA 1
ATOM 1554 C C . ALA A 1 211 ? -25.902 -40.256 -46.998 1.00 44.28 211 ALA A C 1
ATOM 1556 O O . ALA A 1 211 ? -26.780 -39.397 -46.921 1.00 44.28 211 ALA A O 1
ATOM 1557 N N . SER A 1 212 ? -25.832 -41.129 -48.000 1.00 52.47 212 SER A N 1
ATOM 1558 C CA . SER A 1 212 ? -26.917 -41.410 -48.939 1.00 52.47 212 SER A CA 1
ATOM 1559 C C . SER A 1 212 ? -27.977 -42.255 -48.239 1.00 52.47 212 SER A C 1
ATOM 1561 O O . SER A 1 212 ? -27.601 -43.219 -47.584 1.00 52.47 212 SER A O 1
ATOM 1563 N N . ASP A 1 213 ? -29.260 -41.928 -48.411 1.00 48.66 213 ASP A N 1
ATOM 1564 C CA . ASP A 1 213 ? -30.306 -42.918 -48.709 1.00 48.66 213 ASP A CA 1
ATOM 1565 C C . ASP A 1 213 ? -31.667 -42.259 -49.009 1.00 48.66 213 ASP A C 1
ATOM 1567 O O . ASP A 1 213 ? -32.211 -41.498 -48.216 1.00 48.66 213 ASP A O 1
ATOM 1571 N N . GLY A 1 214 ? -32.222 -42.622 -50.172 1.00 40.59 214 GLY A N 1
ATOM 1572 C CA . GLY A 1 214 ? -33.615 -43.062 -50.290 1.00 40.59 214 GLY A CA 1
ATOM 1573 C C . GLY A 1 214 ? -34.758 -42.040 -50.366 1.00 40.59 214 GLY A C 1
ATOM 1574 O O . GLY A 1 214 ? -35.416 -41.779 -49.370 1.00 40.59 214 GLY A O 1
ATOM 1575 N N . GLY A 1 215 ? -35.146 -41.692 -51.600 1.00 39.25 215 GLY A N 1
ATOM 1576 C CA . GLY A 1 215 ? -36.540 -41.840 -52.059 1.00 39.25 215 GLY A CA 1
ATOM 1577 C C . GLY A 1 215 ? -37.523 -40.674 -51.866 1.00 39.25 215 GLY A C 1
ATOM 1578 O O . GLY A 1 215 ? -37.820 -40.261 -50.754 1.00 39.25 215 GLY A O 1
ATOM 1579 N N . GLY A 1 216 ? -38.138 -40.244 -52.976 1.00 39.84 216 GLY A N 1
ATOM 1580 C CA . GLY A 1 216 ? -39.378 -39.458 -52.970 1.00 39.84 216 GLY A CA 1
ATOM 1581 C C . GLY A 1 216 ? -39.514 -38.514 -54.165 1.00 39.84 216 GLY A C 1
ATOM 1582 O O . GLY A 1 216 ? -39.069 -37.374 -54.107 1.00 39.84 216 GLY A O 1
ATOM 1583 N N . CYS A 1 217 ? -40.127 -38.990 -55.247 1.00 46.97 217 CYS A N 1
ATOM 1584 C CA . CYS A 1 217 ? -40.661 -38.159 -56.327 1.00 46.97 217 CYS A CA 1
ATOM 1585 C C . CYS A 1 217 ? -42.022 -37.583 -55.900 1.00 46.97 217 CYS A C 1
ATOM 1587 O O . CYS A 1 217 ? -42.803 -38.293 -55.278 1.00 46.97 217 CYS A O 1
ATOM 1589 N N . ASP A 1 218 ? -42.303 -36.310 -56.191 1.00 44.22 218 ASP A N 1
ATOM 1590 C CA . ASP A 1 218 ? -43.279 -35.925 -57.222 1.00 44.22 218 ASP A CA 1
ATOM 1591 C C . ASP A 1 218 ? -43.530 -34.406 -57.284 1.00 44.22 218 ASP A C 1
ATOM 1593 O O . ASP A 1 218 ? -43.194 -33.631 -56.393 1.00 44.22 218 ASP A O 1
ATOM 1597 N N . ALA A 1 219 ? -44.060 -34.023 -58.442 1.00 48.25 219 ALA A N 1
ATOM 1598 C CA . ALA A 1 219 ? -44.175 -32.708 -59.054 1.00 48.25 219 ALA A CA 1
ATOM 1599 C C . ALA A 1 219 ? -45.030 -31.654 -58.321 1.00 48.25 219 ALA A C 1
ATOM 1601 O O . ALA A 1 219 ? -45.981 -31.970 -57.611 1.00 48.25 219 ALA A O 1
ATOM 1602 N N . GLY A 1 220 ? -44.784 -30.375 -58.639 1.00 44.00 220 GLY A N 1
ATOM 1603 C CA . GLY A 1 220 ? -45.726 -29.295 -58.331 1.00 44.00 220 GLY A CA 1
ATOM 1604 C C . GLY A 1 220 ? -45.212 -27.888 -58.634 1.00 44.00 220 GLY A C 1
ATOM 1605 O O . GLY A 1 220 ? -44.542 -27.276 -57.814 1.00 44.00 220 GLY A O 1
ATOM 1606 N N . SER A 1 221 ? -45.546 -27.380 -59.817 1.00 45.41 221 SER A N 1
ATOM 1607 C CA . SER A 1 221 ? -45.286 -26.032 -60.334 1.00 45.41 221 SER A CA 1
ATOM 1608 C C . SER A 1 221 ? -45.878 -24.896 -59.482 1.00 45.41 221 SER A C 1
ATOM 1610 O O . SER A 1 221 ? -46.939 -25.077 -58.895 1.00 45.41 221 SER A O 1
ATOM 1612 N N . SER A 1 222 ? -45.295 -23.687 -59.541 1.00 50.66 222 SER A N 1
ATOM 1613 C CA . SER A 1 222 ? -45.985 -22.441 -59.963 1.00 50.66 222 SER A CA 1
ATOM 1614 C C . SER A 1 222 ? -45.250 -21.159 -59.528 1.00 50.66 222 SER A C 1
ATOM 1616 O O . SER A 1 222 ? -44.674 -21.060 -58.454 1.00 50.66 222 SER A O 1
ATOM 1618 N N . CYS A 1 223 ? -45.323 -20.181 -60.427 1.00 50.16 223 CYS A N 1
ATOM 1619 C CA . CYS A 1 223 ? -44.771 -18.831 -60.487 1.00 50.16 223 CYS A CA 1
ATOM 1620 C C . CYS A 1 223 ? -45.238 -17.830 -59.409 1.00 50.16 223 CYS A C 1
ATOM 1622 O O . CYS A 1 223 ? -46.353 -17.930 -58.901 1.00 50.16 223 CYS A O 1
ATOM 1624 N N . GLY A 1 224 ? -44.448 -16.764 -59.207 1.00 47.84 224 GLY A N 1
ATOM 1625 C CA . GLY A 1 224 ? -44.896 -15.530 -58.550 1.00 47.84 224 GLY A CA 1
ATOM 1626 C C . GLY A 1 224 ? -43.824 -14.434 -58.482 1.00 47.84 224 GLY A C 1
ATOM 1627 O O . GLY A 1 224 ? -43.010 -14.419 -57.568 1.00 47.84 224 GLY A O 1
ATOM 1628 N N . SER A 1 225 ? -43.837 -13.529 -59.461 1.00 50.12 225 SER A N 1
ATOM 1629 C CA . SER A 1 225 ? -43.030 -12.302 -59.558 1.00 50.12 225 SER A CA 1
ATOM 1630 C C . SER A 1 225 ? -43.468 -11.216 -58.557 1.00 50.12 225 SER A C 1
ATOM 1632 O O . SER A 1 225 ? -44.649 -11.129 -58.234 1.00 50.12 225 SER A O 1
ATOM 1634 N N . GLY A 1 226 ? -42.562 -10.310 -58.165 1.00 47.44 226 GLY A N 1
ATOM 1635 C CA . GLY A 1 226 ? -42.906 -9.055 -57.475 1.00 47.44 226 GLY A CA 1
ATOM 1636 C C . GLY A 1 226 ? -41.703 -8.117 -57.299 1.00 47.44 226 GLY A C 1
ATOM 1637 O O . GLY A 1 226 ? -40.639 -8.551 -56.881 1.00 47.44 226 GLY A O 1
ATOM 1638 N N . CYS A 1 227 ? -41.870 -6.850 -57.670 1.00 51.16 227 CYS A N 1
ATOM 1639 C CA . CYS A 1 227 ? -40.854 -5.847 -58.009 1.00 51.16 227 CYS A CA 1
ATOM 1640 C C . CYS A 1 227 ? -40.940 -4.567 -57.147 1.00 51.16 227 CYS A C 1
ATOM 1642 O O . CYS A 1 227 ? -42.016 -4.258 -56.645 1.00 51.16 227 CYS A O 1
ATOM 1644 N N . GLY A 1 228 ? -39.848 -3.782 -57.124 1.00 45.53 228 GLY A N 1
ATOM 1645 C CA . GLY A 1 228 ? -39.788 -2.348 -56.754 1.00 45.53 228 GLY A CA 1
ATOM 1646 C C . GLY A 1 228 ? -39.290 -2.088 -55.321 1.00 45.53 228 GLY A C 1
ATOM 1647 O O . GLY A 1 228 ? -39.771 -2.728 -54.399 1.00 45.53 228 GLY A O 1
ATOM 1648 N N . GLY A 1 229 ? -38.313 -1.228 -55.020 1.00 48.41 229 GLY A N 1
ATOM 1649 C CA . GLY A 1 229 ? -37.693 -0.148 -55.789 1.00 48.41 229 GLY A CA 1
ATOM 1650 C C . GLY A 1 229 ? -38.274 1.214 -55.406 1.00 48.41 229 GLY A C 1
ATOM 1651 O O . GLY A 1 229 ? -39.218 1.635 -56.058 1.00 48.41 229 GLY A O 1
ATOM 1652 N N . ASP A 1 230 ? -37.728 1.832 -54.353 1.00 46.69 230 ASP A N 1
ATOM 1653 C CA . ASP A 1 230 ? -37.301 3.245 -54.251 1.00 46.69 230 ASP A CA 1
ATOM 1654 C C . ASP A 1 230 ? -36.481 3.436 -52.959 1.00 46.69 230 ASP A C 1
ATOM 1656 O O . ASP A 1 230 ? -36.890 2.883 -51.909 1.00 46.69 230 ASP A O 1
#

Sequence (230 aa):
MAAAQLPASIRVAWEQQAADDFPGLDVSEASWLRCSLGLAQFFEACRLQAGQGPCALPSKAADSVWHVGLKVDPSGLAAWQQRHFGRVVEHTEAQALGASLHECLTRTWAGACRSEGLSLLGPQLPLVFALDSLIGLPTGWAYRHQGGALVHRRIDGFGKPSGAVVRHAVASAASLVTLGLLSDAELQALRRRQSDGSGSSSSDSSSCDAASDGGGCDAGSSCGSGCGGD

Mean predicted aligned error: 10.3 Å

Secondary structure (DSSP, 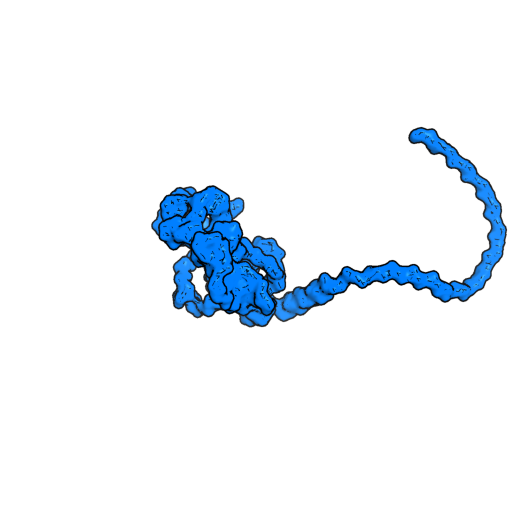8-state):
-GGGGS-HHHHHHHHHHHHHHSTT---SHHHHHHHHHHHHHHHHHHHHTTTT-------HHHHHHHHHHHHH-HHHHHHHHHHHHSSPPPP--GGGSSS-HHHHHHHHHHHHHHHHT--TTSSPPPHHHHHHHHTT-TT-EEEEEETTEEEEEEE-TTS-EEEEEEEE-TT-HHHHHHTTSS-HHHHHHHHHHHHHTT--------------------------------

Radius of gyration: 27.72 Å; Cα contacts (8 Å, |Δi|>4): 330; chains: 1; bounding box: 66×64×76 Å

Foldseek 3Di:
DLLVQQDPQLLVQLLVPLCVVFPPQDSDPVLSSLLSVLLLLQLQLVLVCVPLAAADQQWPSVVSSVVSCCVGPVPSVQVSSCVRRVGDDDDDPQVGRPDHNLLNHLSSLLSQCVVVVHDLQDFDGRSRNCVCLVRLRQQIWHWGDDPSWIWIAGRHPRSHGDDDIDTHNRSPPVSCCVSVVAPPVRVVVVVVVVVVVVDPDDDPPDDDDDDDDDDDDDDDDDDDDDDDDD

Solvent-accessible surface area (backbone atoms only — not comparable to full-atom values): 13457 Å² total; per-residue (Å²): 111,74,45,80,64,54,56,66,69,37,52,57,49,32,60,72,47,37,43,76,83,36,56,69,46,69,63,46,72,72,42,50,53,51,22,35,43,23,37,44,42,50,46,45,7,49,46,71,30,61,94,76,62,67,61,43,83,69,20,54,53,21,42,44,53,49,56,40,19,58,74,76,35,45,67,56,46,40,53,45,32,32,74,75,46,73,44,71,79,80,89,68,58,76,91,69,58,88,57,58,68,61,58,14,38,32,44,27,49,50,19,32,18,58,77,72,73,46,57,67,79,49,84,71,70,39,61,38,46,39,42,14,50,76,71,27,24,28,75,17,35,31,58,46,72,58,94,84,25,35,28,33,22,41,16,35,94,83,36,42,75,39,84,70,78,46,82,36,67,31,59,25,71,66,55,33,41,77,69,69,76,37,53,72,66,57,52,52,53,52,51,51,54,55,60,61,72,72,68,86,82,81,79,87,75,85,83,87,81,87,84,87,80,83,89,83,89,83,88,83,88,85,88,85,89,88,85,85,89,133